Protein AF-A0A1I7GAF1-F1 (afdb_monomer)

Radius of gyration: 17.7 Å; Cα contacts (8 Å, |Δi|>4): 357; chains: 1; bounding box: 42×42×44 Å

Foldseek 3Di:
DQPDPQPDPPQLDDPVPFDDDPQWGQRPVVRDIAGECQLPDPVCCCVPPPPPPGHHHYDLQSSVLVVPQSDAPEEWEAEQPCDDDDPDDRDDTGPDDPPVAKEKEKEFEAEPVRDTDAQDKKWWAWDPRRYIYIYGAHPRRMGMTIDHAQTFTCDIQFPVRHRDGHHRHNYDYPHYTYGDPSPDPPPDD

Sequence (189 aa):
MKKELLQNNPCLEDCDQMKGTSDEKLCEKCMTTLPNLSNKSIESIVKNYFGKKKCVILSNHQLELFLKMKQLKKITIASSLFIGTTFMFSAYGQTHVQHADSCLIKGIAIDEDREILKERAIYVYLKDDDTIYETRTNENGEFQLNLPLNCEIDYSNIKQLKNKKIRNRKQIHLRKAKTITVSRAPGFF

Solvent-accessible surface area (backbone atoms only — not comparable to full-atom values): 11294 Å² total; per-residue (Å²): 142,88,71,71,91,75,76,56,76,91,62,94,61,62,75,89,76,40,57,69,57,92,55,36,30,39,41,77,91,73,76,39,75,24,47,46,44,59,87,55,53,69,65,58,44,49,78,74,44,59,92,66,87,65,71,63,43,66,37,65,67,57,47,54,51,60,68,70,56,90,56,84,74,47,74,38,52,23,40,65,81,82,70,84,89,69,100,81,75,96,72,76,34,55,89,77,64,87,56,97,55,46,20,40,37,36,29,28,36,19,46,92,90,64,48,70,37,50,71,37,76,44,46,37,33,34,63,85,69,34,35,36,40,37,28,43,16,40,93,79,5,39,37,43,42,76,40,59,49,69,38,43,27,61,40,34,50,35,55,88,44,41,66,33,71,41,49,99,45,65,62,48,79,52,58,74,31,3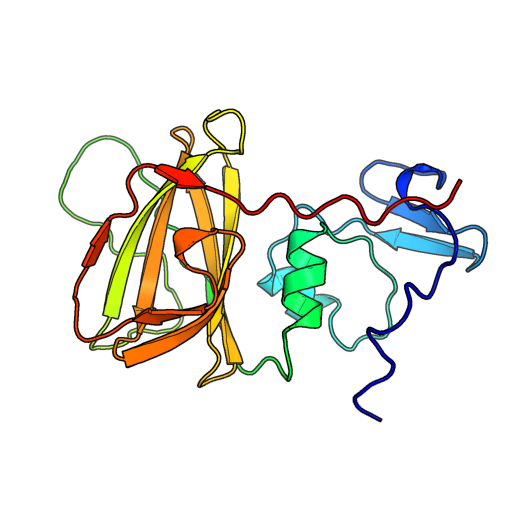6,45,55,83,67,71,73,75,77,76,79,127

pLDDT: mean 73.75, std 18.89, range [28.16, 92.81]

Mean predicted aligned error: 10.8 Å

Structure (mmCIF, N/CA/C/O backbone):
data_AF-A0A1I7GAF1-F1
#
_entry.id   AF-A0A1I7GAF1-F1
#
loop_
_atom_site.group_PDB
_atom_site.id
_atom_site.type_symbol
_atom_site.label_atom_id
_atom_site.label_alt_id
_atom_site.label_comp_id
_atom_site.label_asym_id
_atom_site.label_entity_id
_atom_site.label_seq_id
_atom_site.pdbx_PDB_ins_code
_atom_site.Cartn_x
_atom_site.Cartn_y
_atom_site.Cartn_z
_atom_site.occupancy
_atom_site.B_iso_or_equiv
_atom_site.auth_seq_id
_atom_site.auth_comp_id
_atom_site.auth_asym_id
_atom_site.auth_atom_id
_atom_site.pdbx_PDB_model_num
ATOM 1 N N . MET A 1 1 ? -9.853 -16.116 -18.498 1.00 31.52 1 MET A N 1
ATOM 2 C CA . MET A 1 1 ? -8.416 -15.743 -18.483 1.00 31.52 1 MET A CA 1
ATOM 3 C C . MET A 1 1 ? -8.078 -14.810 -17.309 1.00 31.52 1 MET A C 1
ATOM 5 O O . MET A 1 1 ? -7.731 -13.659 -17.523 1.00 31.52 1 MET A O 1
ATOM 9 N N . LYS A 1 2 ? -8.212 -15.264 -16.052 1.00 31.80 2 LYS A N 1
ATOM 10 C CA . LYS A 1 2 ? -8.076 -14.410 -14.844 1.00 31.80 2 LYS A CA 1
ATOM 11 C C . LYS A 1 2 ? -7.034 -14.910 -13.823 1.00 31.80 2 LYS A C 1
ATOM 13 O O . LYS A 1 2 ? -7.054 -14.468 -12.683 1.00 31.80 2 LYS A O 1
ATOM 18 N N . LYS A 1 3 ? -6.141 -15.833 -14.200 1.00 31.02 3 LYS A N 1
ATOM 19 C CA . LYS A 1 3 ? -5.176 -16.445 -13.262 1.00 31.02 3 LYS A CA 1
ATOM 20 C C . LYS A 1 3 ? -3.704 -16.426 -13.691 1.00 31.02 3 LYS A C 1
ATOM 22 O O . LYS A 1 3 ? -2.860 -16.690 -12.852 1.00 31.02 3 LYS A O 1
ATOM 27 N N . GLU A 1 4 ? -3.377 -16.057 -14.928 1.00 32.56 4 GLU A N 1
ATOM 28 C CA . GLU A 1 4 ? -2.000 -16.208 -15.441 1.00 32.56 4 GLU A CA 1
ATOM 29 C C . GLU A 1 4 ? -1.148 -14.932 -15.391 1.00 32.56 4 GLU A C 1
ATOM 31 O O . GLU A 1 4 ? 0.066 -15.007 -15.523 1.00 32.56 4 GLU A O 1
ATOM 36 N N . LEU A 1 5 ? -1.738 -13.759 -15.139 1.00 38.56 5 LEU A N 1
ATOM 37 C CA . LEU A 1 5 ? -1.011 -12.477 -15.179 1.00 38.56 5 LEU A CA 1
ATOM 38 C C . LEU A 1 5 ? -0.040 -12.244 -14.009 1.00 38.56 5 LEU A C 1
ATOM 40 O O . LEU A 1 5 ? 0.691 -11.262 -14.021 1.00 38.56 5 LEU A O 1
ATOM 44 N N . LEU A 1 6 ? -0.054 -13.106 -12.994 1.00 44.12 6 LEU A N 1
ATOM 45 C CA . LEU A 1 6 ? 0.635 -12.867 -11.724 1.00 44.12 6 LEU A CA 1
ATOM 46 C C . LEU A 1 6 ? 1.492 -14.047 -11.255 1.00 44.12 6 LEU A C 1
ATOM 48 O O . LEU A 1 6 ? 2.129 -13.947 -10.210 1.00 44.12 6 LEU A O 1
ATOM 52 N N . GLN A 1 7 ? 1.503 -15.164 -11.989 1.00 37.19 7 GLN A N 1
ATOM 53 C CA . GLN A 1 7 ? 2.143 -16.386 -11.501 1.00 37.19 7 GLN A CA 1
ATOM 54 C C . GLN A 1 7 ? 3.609 -16.543 -11.903 1.00 37.19 7 GLN A C 1
ATOM 56 O O . GLN A 1 7 ? 4.269 -17.405 -11.349 1.00 37.19 7 GLN A O 1
ATOM 61 N N . ASN A 1 8 ? 4.148 -15.693 -12.775 1.00 43.91 8 ASN A N 1
ATOM 62 C CA . ASN A 1 8 ? 5.573 -15.664 -13.082 1.00 43.91 8 ASN A CA 1
ATOM 63 C C . ASN A 1 8 ? 5.971 -14.229 -13.410 1.00 43.91 8 ASN A C 1
ATOM 65 O O . ASN A 1 8 ? 5.281 -13.567 -14.184 1.00 43.91 8 ASN A O 1
ATOM 69 N N . ASN A 1 9 ? 7.083 -13.751 -12.853 1.00 51.28 9 ASN A N 1
ATOM 70 C CA . ASN A 1 9 ? 7.808 -12.646 -13.469 1.00 51.28 9 ASN A CA 1
ATOM 71 C C . ASN A 1 9 ? 8.049 -13.042 -14.943 1.00 51.28 9 ASN A C 1
ATOM 73 O O . ASN A 1 9 ? 8.718 -14.051 -15.175 1.00 51.28 9 ASN A O 1
ATOM 77 N N . PRO A 1 10 ? 7.473 -12.344 -15.940 1.00 52.69 10 PRO A N 1
ATOM 78 C CA . PRO A 1 10 ? 7.621 -12.751 -17.334 1.00 52.69 10 PRO A CA 1
ATOM 79 C C . PRO A 1 10 ? 9.069 -12.604 -17.826 1.00 52.69 10 PRO A C 1
ATOM 81 O O . PRO A 1 10 ? 9.428 -13.221 -18.824 1.00 52.69 10 PRO A O 1
ATOM 84 N N . CYS A 1 11 ? 9.907 -11.822 -17.132 1.00 57.72 11 CYS A N 1
ATOM 85 C CA . CYS A 1 11 ? 11.335 -11.708 -17.412 1.00 57.72 11 CYS A CA 1
ATOM 86 C C . CYS A 1 11 ? 12.109 -12.529 -16.358 1.00 57.72 11 CYS A C 1
ATOM 88 O O . CYS A 1 11 ? 12.162 -12.171 -15.187 1.00 57.72 11 CYS A O 1
ATOM 90 N N . LEU A 1 12 ? 12.726 -13.642 -16.773 1.00 59.59 12 LEU A N 1
ATOM 91 C CA . LEU A 1 12 ? 13.598 -14.507 -15.946 1.00 59.59 12 LEU A CA 1
ATOM 92 C C . LEU A 1 12 ? 14.945 -13.841 -15.588 1.00 59.59 12 LEU A C 1
ATOM 94 O O . LEU A 1 12 ? 15.950 -14.525 -15.410 1.00 59.59 12 LEU A O 1
ATOM 98 N N . GLU A 1 13 ? 15.028 -12.521 -15.646 1.00 66.44 13 GLU A N 1
ATOM 99 C CA . GLU A 1 13 ? 16.246 -11.755 -15.413 1.00 66.44 13 GLU A CA 1
ATOM 100 C C . GLU A 1 13 ? 16.096 -11.012 -14.089 1.00 66.44 13 GLU A C 1
ATOM 102 O O . GLU A 1 13 ? 15.030 -10.461 -13.790 1.00 66.44 13 GLU A O 1
ATOM 107 N N . ASP A 1 14 ? 17.153 -11.040 -13.283 1.00 69.75 14 ASP A N 1
ATOM 108 C CA . ASP A 1 14 ? 17.186 -10.299 -12.034 1.00 69.75 14 ASP A CA 1
ATOM 109 C C . ASP A 1 14 ? 17.183 -8.800 -12.347 1.00 69.75 14 ASP A C 1
ATOM 111 O O . ASP A 1 14 ? 18.078 -8.278 -13.017 1.00 69.75 14 ASP A O 1
ATOM 115 N N . CYS A 1 15 ? 16.161 -8.099 -11.855 1.00 69.62 15 CYS A N 1
ATOM 116 C CA . CYS A 1 15 ? 16.026 -6.664 -12.054 1.00 69.62 15 CYS A CA 1
ATOM 117 C C . CYS A 1 15 ? 17.224 -5.900 -11.491 1.00 69.62 15 CYS A C 1
ATOM 119 O O . CYS A 1 15 ? 17.547 -4.843 -12.025 1.00 69.62 15 CYS A O 1
ATOM 121 N N . ASP A 1 16 ? 17.897 -6.399 -10.451 1.00 68.88 16 ASP A N 1
ATOM 122 C CA . ASP A 1 16 ? 19.077 -5.745 -9.879 1.00 68.88 16 ASP A CA 1
ATOM 123 C C . ASP A 1 16 ? 20.297 -5.822 -10.808 1.00 68.88 16 ASP A C 1
ATOM 125 O O . ASP A 1 16 ? 21.134 -4.919 -10.780 1.00 68.88 16 ASP A O 1
ATOM 129 N N . GLN A 1 17 ? 20.346 -6.819 -11.695 1.00 72.50 17 GLN A N 1
ATOM 130 C CA . GLN A 1 17 ? 21.442 -7.045 -12.642 1.00 72.50 17 GLN A CA 1
ATOM 131 C C . GLN A 1 17 ? 21.207 -6.426 -14.030 1.00 72.50 17 GLN A C 1
ATOM 133 O O . GLN A 1 17 ? 22.137 -6.350 -14.832 1.00 72.50 17 GLN A O 1
ATOM 138 N N . MET A 1 18 ? 19.992 -5.950 -14.316 1.00 79.75 18 MET A N 1
ATOM 139 C CA . MET A 1 18 ? 19.673 -5.292 -15.587 1.00 79.75 18 MET A CA 1
ATOM 140 C C . MET A 1 18 ? 20.436 -3.971 -15.761 1.00 79.75 18 MET A C 1
ATOM 142 O O . MET A 1 18 ? 20.513 -3.147 -14.842 1.00 79.75 18 MET A O 1
ATOM 146 N N . LYS A 1 19 ? 20.925 -3.723 -16.982 1.00 76.62 19 LYS A N 1
ATOM 147 C CA . LYS A 1 19 ? 21.566 -2.454 -17.363 1.00 76.62 19 LYS A CA 1
ATOM 148 C C . LYS A 1 19 ? 20.536 -1.331 -17.478 1.00 76.62 19 LYS A C 1
ATOM 150 O O . LYS A 1 19 ? 19.435 -1.536 -17.985 1.00 76.62 19 LYS A O 1
ATOM 155 N N . GLY A 1 20 ? 20.911 -0.123 -17.073 1.00 81.12 20 GLY A N 1
ATOM 156 C CA . GLY A 1 20 ? 20.067 1.062 -17.215 1.00 81.12 20 GLY A CA 1
ATOM 157 C C . GLY A 1 20 ? 20.294 2.086 -16.113 1.00 81.12 20 GLY A C 1
ATOM 158 O O . GLY A 1 20 ? 21.312 2.066 -15.422 1.00 81.12 20 GLY A O 1
ATOM 159 N N . THR A 1 21 ? 19.335 2.992 -15.969 1.00 80.00 21 THR A N 1
ATOM 160 C CA . THR A 1 21 ? 19.299 4.003 -14.912 1.00 80.00 21 THR A CA 1
ATOM 161 C C . THR A 1 21 ? 18.451 3.517 -13.733 1.00 80.00 21 THR A C 1
ATOM 163 O O . THR A 1 21 ? 17.856 2.437 -13.755 1.00 80.00 21 THR A O 1
ATOM 166 N N . SER A 1 22 ? 18.373 4.318 -12.669 1.00 76.44 22 SER A N 1
ATOM 167 C CA . SER A 1 22 ? 17.455 4.053 -11.553 1.00 76.44 22 SER A CA 1
ATOM 168 C C . SER A 1 22 ? 15.984 4.068 -11.976 1.00 76.44 22 SER A C 1
ATOM 170 O O . SER A 1 22 ? 15.167 3.385 -11.357 1.00 76.44 22 SER A O 1
ATOM 172 N N . ASP A 1 23 ? 15.655 4.835 -13.016 1.00 80.06 23 ASP A N 1
ATOM 173 C CA . ASP A 1 23 ? 14.285 5.076 -13.469 1.00 80.06 23 ASP A CA 1
ATOM 174 C C . ASP A 1 23 ? 13.858 4.149 -14.606 1.00 80.06 23 ASP A C 1
ATOM 176 O O . ASP A 1 23 ? 12.665 3.923 -14.793 1.00 80.06 23 ASP A O 1
ATOM 180 N N . GLU A 1 24 ? 14.809 3.580 -15.344 1.00 85.00 24 GLU A N 1
ATOM 181 C CA . GLU A 1 24 ? 14.546 2.693 -16.470 1.00 85.00 24 GLU A CA 1
ATOM 182 C C . GLU A 1 24 ? 15.627 1.620 -16.564 1.00 85.00 24 GLU A C 1
ATOM 184 O O . GLU A 1 24 ? 16.817 1.933 -16.606 1.00 85.00 24 GLU A O 1
ATOM 189 N N . LYS A 1 25 ? 15.225 0.352 -16.653 1.00 84.06 25 LYS A N 1
ATOM 190 C CA . LYS A 1 25 ? 16.157 -0.758 -16.888 1.00 84.06 25 LYS A CA 1
ATOM 191 C C . LYS A 1 25 ? 15.799 -1.518 -18.151 1.00 84.06 25 LYS A C 1
ATOM 193 O O . LYS A 1 25 ? 14.626 -1.715 -18.443 1.00 84.06 25 LYS A O 1
ATOM 198 N N . LEU A 1 26 ? 16.795 -1.962 -18.899 1.00 83.38 26 LEU A N 1
ATOM 199 C CA . LEU A 1 26 ? 16.608 -2.806 -20.071 1.00 83.38 26 LEU A CA 1
ATOM 200 C C . LEU A 1 26 ? 16.548 -4.275 -19.631 1.00 83.38 26 LEU A C 1
ATOM 202 O O . LEU A 1 26 ? 17.525 -4.780 -19.090 1.00 83.38 26 LEU A O 1
ATOM 206 N N . CYS A 1 27 ? 15.429 -4.962 -19.887 1.00 79.94 27 CYS A N 1
ATOM 207 C CA . CYS A 1 27 ? 15.401 -6.431 -19.843 1.00 79.94 27 CYS A CA 1
ATOM 208 C C . CYS A 1 27 ? 15.958 -6.918 -21.187 1.00 79.94 27 CYS A C 1
ATOM 210 O O . CYS A 1 27 ? 15.297 -6.766 -22.221 1.00 79.94 27 CYS A O 1
ATOM 212 N N . GLU A 1 28 ? 17.172 -7.473 -21.182 1.00 78.19 28 GLU A N 1
ATOM 213 C CA . GLU A 1 28 ? 17.865 -7.949 -22.388 1.00 78.19 28 GLU A CA 1
ATOM 214 C C . GLU A 1 28 ? 17.144 -9.170 -22.984 1.00 78.19 28 GLU A C 1
ATOM 216 O O . GLU A 1 28 ? 17.119 -9.352 -24.198 1.00 78.19 28 GLU A O 1
ATOM 221 N N . LYS A 1 29 ? 16.448 -9.962 -22.155 1.00 74.38 29 LYS A N 1
ATOM 222 C CA . LYS A 1 29 ? 15.642 -11.108 -22.625 1.00 74.38 29 LYS A CA 1
ATOM 223 C C . LYS A 1 29 ? 14.403 -10.693 -23.419 1.00 74.38 29 LYS A C 1
ATOM 225 O O . LYS A 1 29 ? 14.039 -11.349 -24.391 1.00 74.38 29 LYS A O 1
ATOM 230 N N . CYS A 1 30 ? 13.744 -9.616 -22.999 1.00 71.75 30 CYS A N 1
ATOM 231 C CA . CYS A 1 30 ? 12.532 -9.104 -23.644 1.00 71.75 30 CYS A CA 1
ATOM 232 C C . CYS A 1 30 ? 12.827 -7.958 -24.621 1.00 71.75 30 CYS A C 1
ATOM 234 O O . CYS A 1 30 ? 11.889 -7.427 -25.215 1.00 71.75 30 CYS A O 1
ATOM 236 N N . MET A 1 31 ? 14.093 -7.533 -24.737 1.00 79.38 31 MET A N 1
ATOM 237 C CA . MET A 1 31 ? 14.536 -6.373 -25.520 1.00 79.38 31 MET A CA 1
ATOM 238 C C . MET A 1 31 ? 13.658 -5.134 -25.288 1.00 79.38 31 MET A C 1
ATOM 240 O O . MET A 1 31 ? 13.308 -4.408 -26.217 1.00 79.38 31 MET A O 1
ATOM 244 N N . THR A 1 32 ? 13.242 -4.925 -24.037 1.00 81.06 32 THR A N 1
ATOM 245 C CA . THR A 1 32 ? 12.266 -3.894 -23.665 1.00 81.06 32 THR A CA 1
ATOM 246 C C . THR A 1 32 ? 12.776 -3.099 -22.475 1.00 81.06 32 THR A C 1
ATOM 248 O O . THR A 1 32 ? 13.186 -3.673 -21.463 1.00 81.06 32 THR A O 1
ATOM 251 N N . THR A 1 33 ? 12.694 -1.774 -22.578 1.00 84.19 33 THR A N 1
ATOM 252 C CA . THR A 1 33 ? 12.959 -0.865 -21.462 1.00 84.19 33 THR A CA 1
ATOM 253 C C . THR A 1 33 ? 11.784 -0.871 -20.490 1.00 84.19 33 THR A C 1
ATOM 255 O O . THR A 1 33 ? 10.638 -0.602 -20.855 1.00 84.19 33 THR A O 1
ATOM 258 N N . LEU A 1 34 ? 12.080 -1.197 -19.239 1.00 86.12 34 LEU A N 1
ATOM 259 C CA . LEU A 1 34 ? 11.152 -1.304 -18.130 1.00 86.12 34 LEU A CA 1
ATOM 260 C C . LEU A 1 34 ? 11.229 -0.029 -17.283 1.00 86.12 34 LEU A C 1
ATOM 262 O O . LEU A 1 34 ? 12.252 0.200 -16.632 1.00 86.12 34 LEU A O 1
ATOM 266 N N . PRO A 1 35 ? 10.165 0.788 -17.232 1.00 86.75 35 PRO A N 1
ATOM 267 C CA . PRO A 1 35 ? 10.134 1.929 -16.333 1.00 86.75 35 PRO A CA 1
ATOM 268 C C . PRO A 1 35 ? 10.008 1.460 -14.880 1.00 86.75 35 PRO A C 1
ATOM 270 O O . PRO A 1 35 ? 9.218 0.564 -14.556 1.00 86.75 35 PRO A O 1
ATOM 273 N N . ASN A 1 36 ? 10.763 2.098 -13.991 1.00 85.75 36 ASN A N 1
ATOM 274 C CA . ASN A 1 36 ? 10.720 1.877 -12.557 1.00 85.75 36 ASN A CA 1
ATOM 275 C C . ASN A 1 36 ? 9.642 2.738 -11.900 1.00 85.75 36 ASN A C 1
ATOM 277 O O . ASN A 1 36 ? 9.718 3.964 -11.833 1.00 85.75 36 ASN A O 1
ATOM 281 N N . LEU A 1 37 ? 8.613 2.071 -11.385 1.00 87.31 37 LEU A N 1
ATOM 282 C CA . LEU A 1 37 ? 7.461 2.699 -10.751 1.00 87.31 37 LEU A CA 1
ATOM 283 C C . LEU A 1 37 ? 7.489 2.568 -9.225 1.00 87.31 37 LEU A C 1
ATOM 285 O O . LEU A 1 37 ? 6.521 2.945 -8.565 1.00 87.31 37 LEU A O 1
ATOM 289 N N . SER A 1 38 ? 8.599 2.096 -8.649 1.00 83.56 38 SER A N 1
ATOM 290 C CA . SER A 1 38 ? 8.737 1.852 -7.205 1.00 83.56 38 SER A CA 1
ATOM 291 C C . SER A 1 38 ? 8.411 3.076 -6.343 1.00 83.56 38 SER A C 1
ATOM 293 O O . SER A 1 38 ? 7.889 2.933 -5.240 1.00 83.56 38 SER A O 1
ATOM 295 N N . ASN A 1 39 ? 8.649 4.281 -6.869 1.00 80.25 39 ASN A N 1
ATOM 296 C CA . ASN A 1 39 ? 8.388 5.546 -6.175 1.00 80.25 39 ASN A CA 1
ATOM 297 C C . ASN A 1 39 ? 7.023 6.176 -6.515 1.00 80.25 39 ASN A C 1
ATOM 299 O O . ASN A 1 39 ? 6.622 7.157 -5.885 1.00 80.25 39 ASN A O 1
ATOM 303 N N . LYS A 1 40 ? 6.296 5.642 -7.505 1.00 83.44 40 LYS A N 1
ATOM 304 C CA . LYS A 1 40 ? 4.991 6.166 -7.938 1.00 83.44 40 LYS A CA 1
ATOM 305 C C . LYS A 1 40 ? 3.871 5.693 -7.001 1.00 83.44 40 LYS A C 1
ATOM 307 O O . LYS A 1 40 ? 3.962 4.626 -6.399 1.00 83.44 40 LYS A O 1
ATOM 312 N N . SER A 1 41 ? 2.807 6.492 -6.888 1.00 83.50 41 SER A N 1
ATOM 313 C CA . SER A 1 41 ? 1.598 6.107 -6.145 1.00 83.50 41 SER A CA 1
ATOM 314 C C . SER A 1 41 ? 0.871 4.948 -6.824 1.00 83.50 41 SER A C 1
ATOM 316 O O . SER A 1 41 ? 0.948 4.788 -8.049 1.00 83.50 41 SER A O 1
ATOM 318 N N . ILE A 1 42 ? 0.110 4.174 -6.046 1.00 84.06 42 ILE A N 1
ATOM 319 C CA . ILE A 1 42 ? -0.706 3.078 -6.585 1.00 84.06 42 ILE A CA 1
ATOM 320 C C . ILE A 1 42 ? -1.720 3.620 -7.587 1.00 84.06 42 ILE A C 1
ATOM 322 O O . ILE A 1 42 ? -1.912 3.023 -8.643 1.00 84.06 42 ILE A O 1
ATOM 326 N N . GLU A 1 43 ? -2.310 4.786 -7.312 1.00 81.62 43 GLU A N 1
ATOM 327 C CA . GLU A 1 43 ? -3.238 5.446 -8.235 1.00 81.62 43 GLU A CA 1
ATOM 328 C C . GLU A 1 43 ? -2.609 5.705 -9.607 1.00 81.62 43 GLU A C 1
ATOM 330 O O . GLU A 1 43 ? -3.183 5.341 -10.637 1.00 81.62 43 GLU A O 1
ATOM 335 N N . SER A 1 44 ? -1.403 6.280 -9.634 1.00 81.94 44 SER A N 1
ATOM 336 C CA . SER A 1 44 ? -0.702 6.555 -10.888 1.00 81.94 44 SER A CA 1
ATOM 337 C C . SER A 1 44 ? -0.362 5.265 -11.631 1.00 81.94 44 SER A C 1
ATOM 339 O O . SER A 1 44 ? -0.546 5.185 -12.848 1.00 81.94 44 SER A O 1
ATOM 341 N N . ILE A 1 45 ? 0.073 4.229 -10.905 1.00 83.88 45 ILE A N 1
ATOM 342 C CA . ILE A 1 45 ? 0.372 2.915 -11.485 1.00 83.88 45 ILE A CA 1
ATOM 343 C C . ILE A 1 45 ? -0.891 2.311 -12.108 1.00 83.88 45 ILE A C 1
ATOM 345 O O . ILE A 1 45 ? -0.870 1.872 -13.259 1.00 83.88 45 ILE A O 1
ATOM 349 N N . VAL A 1 46 ? -2.016 2.342 -11.394 1.00 81.38 46 VAL A N 1
ATOM 350 C CA . VAL A 1 46 ? -3.278 1.772 -11.873 1.00 81.38 46 VAL A CA 1
ATOM 351 C C . VAL A 1 46 ? -3.801 2.507 -13.097 1.00 81.38 46 VAL A C 1
ATOM 353 O O . VAL A 1 46 ? -4.097 1.877 -14.110 1.00 81.38 46 VAL A O 1
ATOM 356 N N . LYS A 1 47 ? -3.856 3.838 -13.049 1.00 80.94 47 LYS A N 1
ATOM 357 C CA . LYS A 1 47 ? -4.360 4.661 -14.155 1.00 80.94 47 LYS A CA 1
ATOM 358 C C . LYS A 1 47 ? -3.519 4.502 -15.425 1.00 80.94 47 LYS A C 1
ATOM 360 O O . LYS A 1 47 ? -4.041 4.466 -16.546 1.00 80.94 47 LYS A O 1
ATOM 365 N N . ASN A 1 48 ? -2.200 4.422 -15.265 1.00 80.62 48 ASN A N 1
ATOM 366 C CA . ASN A 1 48 ? -1.286 4.531 -16.394 1.00 80.62 48 ASN A CA 1
ATOM 367 C C . ASN A 1 48 ? -0.776 3.188 -16.919 1.00 80.62 48 ASN A C 1
ATOM 369 O O . ASN A 1 48 ? -0.483 3.125 -18.114 1.00 80.62 48 ASN A O 1
ATOM 373 N N . TYR A 1 49 ? -0.736 2.132 -16.099 1.00 80.69 49 TYR A N 1
ATOM 374 C CA . TYR A 1 49 ? -0.05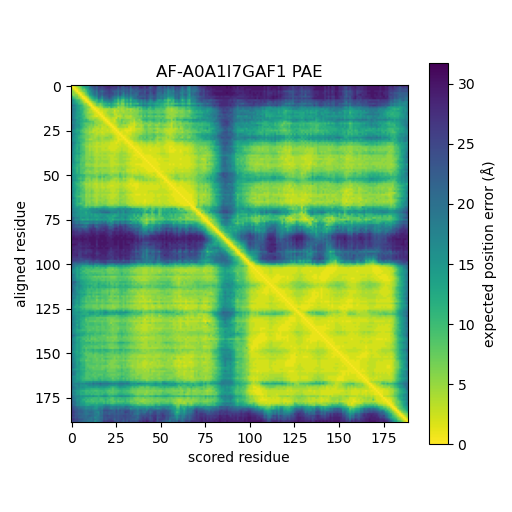6 0.873 -16.436 1.00 80.69 49 TYR A CA 1
ATOM 375 C C . TYR A 1 49 ? -0.916 -0.382 -16.247 1.00 80.69 49 TYR A C 1
ATOM 377 O O . TYR A 1 49 ? -0.807 -1.313 -17.048 1.00 80.69 49 TYR A O 1
ATOM 385 N N . PHE A 1 50 ? -1.789 -0.425 -15.237 1.00 76.25 50 PHE A N 1
ATOM 386 C CA . PHE A 1 50 ? -2.571 -1.628 -14.940 1.00 76.25 50 PHE A CA 1
ATOM 387 C C . PHE A 1 50 ? -3.508 -2.003 -16.102 1.00 76.25 50 PHE A C 1
ATOM 389 O O . PHE A 1 50 ? -4.195 -1.158 -16.673 1.00 76.25 50 PHE A O 1
ATOM 396 N N . GLY A 1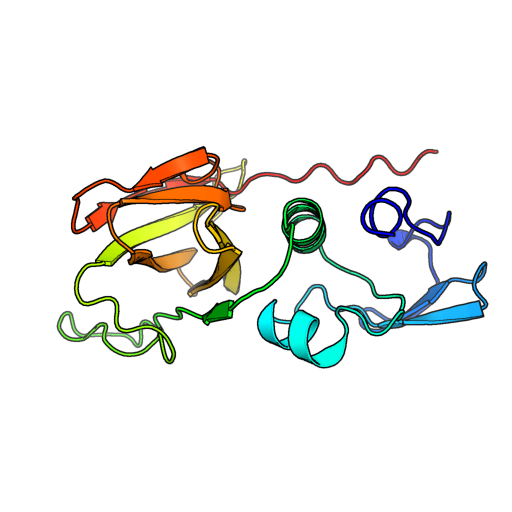 51 ? -3.496 -3.280 -16.498 1.00 72.56 51 GLY A N 1
ATOM 397 C CA . GLY A 1 51 ? -4.279 -3.797 -17.630 1.00 72.56 51 GLY A CA 1
ATOM 398 C C . GLY A 1 51 ? -3.746 -3.443 -19.027 1.00 72.56 51 GLY A C 1
ATOM 399 O O . GLY A 1 51 ? -4.252 -3.978 -20.011 1.00 72.56 51 GLY A O 1
ATOM 400 N N . LYS A 1 52 ? -2.698 -2.613 -19.149 1.00 74.19 52 LYS A N 1
ATOM 401 C CA . LYS A 1 52 ? -2.159 -2.164 -20.450 1.00 74.19 52 LYS A CA 1
ATOM 402 C C . LYS A 1 52 ? -1.080 -3.073 -21.053 1.00 74.19 52 LYS A C 1
ATOM 404 O O . LYS A 1 52 ? -0.451 -2.682 -22.029 1.00 74.19 52 LYS A O 1
ATOM 409 N N . LYS A 1 53 ? -0.856 -4.264 -20.480 1.00 72.88 53 LYS A N 1
ATOM 410 C CA . LYS A 1 53 ? 0.156 -5.251 -20.923 1.00 72.88 53 LYS A CA 1
ATOM 411 C C . LYS A 1 53 ? 1.573 -4.666 -21.077 1.00 72.88 53 LYS A C 1
ATOM 413 O O . LYS A 1 53 ? 2.313 -5.063 -21.970 1.00 72.88 53 LYS A O 1
ATOM 418 N N . LYS A 1 54 ? 1.945 -3.710 -20.220 1.00 74.62 54 LYS A N 1
ATOM 419 C CA . LYS A 1 54 ? 3.299 -3.143 -20.165 1.00 74.62 54 LYS A CA 1
ATOM 420 C C . LYS A 1 54 ? 4.086 -3.787 -19.031 1.00 74.62 54 LYS A C 1
ATOM 422 O O . LYS A 1 54 ? 3.553 -3.930 -17.931 1.00 74.62 54 LYS A O 1
ATOM 427 N N . CYS A 1 55 ? 5.340 -4.131 -19.294 1.00 78.31 55 CYS A N 1
ATOM 428 C CA . CYS A 1 55 ? 6.272 -4.590 -18.270 1.00 78.31 55 CYS A CA 1
ATOM 429 C C . CYS A 1 55 ? 6.847 -3.376 -17.525 1.00 78.31 55 CYS A C 1
ATOM 431 O O . CYS A 1 55 ? 7.189 -2.376 -18.153 1.00 78.31 55 CYS A O 1
ATOM 433 N N . VAL A 1 56 ? 6.911 -3.448 -16.195 1.00 83.50 56 VAL A N 1
ATOM 434 C CA . VAL A 1 56 ? 7.328 -2.344 -15.315 1.00 83.50 56 VAL A CA 1
ATOM 435 C C . VAL A 1 56 ? 8.027 -2.910 -14.079 1.00 83.50 56 VAL A C 1
ATOM 437 O O . VAL A 1 56 ? 7.747 -4.044 -13.690 1.00 83.50 56 VAL A O 1
ATOM 440 N N . ILE A 1 57 ? 8.890 -2.122 -13.438 1.00 84.25 57 ILE A N 1
ATOM 441 C CA . ILE A 1 57 ? 9.512 -2.489 -12.158 1.00 84.25 57 ILE A CA 1
ATOM 442 C C . ILE A 1 57 ? 8.676 -1.905 -11.015 1.00 84.25 57 ILE A C 1
ATOM 444 O O . ILE A 1 57 ? 8.318 -0.725 -11.030 1.00 84.25 57 ILE A O 1
ATOM 448 N N . LEU A 1 58 ? 8.358 -2.739 -10.025 1.00 82.44 58 LEU A N 1
ATOM 449 C CA . LEU A 1 58 ? 7.587 -2.386 -8.833 1.00 82.44 58 LEU A CA 1
ATOM 450 C C . LEU A 1 58 ? 8.377 -2.747 -7.579 1.00 82.44 58 LEU A C 1
ATOM 452 O O . LEU A 1 58 ? 9.125 -3.722 -7.567 1.00 82.44 58 LEU A O 1
ATOM 456 N N . SER A 1 59 ? 8.139 -2.020 -6.492 1.00 82.12 59 SER A N 1
ATOM 457 C CA . SER A 1 59 ? 8.607 -2.456 -5.177 1.00 82.12 59 SER A CA 1
ATOM 458 C C . SER A 1 59 ? 7.881 -3.734 -4.741 1.00 82.12 59 SER A C 1
ATOM 460 O O . SER A 1 59 ? 6.716 -3.953 -5.084 1.00 82.12 59 SER A O 1
ATOM 462 N N . ASN A 1 60 ? 8.527 -4.546 -3.901 1.00 79.38 60 ASN A N 1
ATOM 463 C CA . ASN A 1 60 ? 7.945 -5.796 -3.396 1.00 79.38 60 ASN A CA 1
ATOM 464 C C . ASN A 1 60 ? 6.574 -5.598 -2.720 1.00 79.38 60 ASN A C 1
ATOM 466 O O . ASN A 1 60 ? 5.684 -6.430 -2.861 1.00 79.38 60 ASN A O 1
ATOM 470 N N . HIS A 1 61 ? 6.375 -4.472 -2.030 1.00 80.06 61 HIS A N 1
ATOM 471 C CA . HIS A 1 61 ? 5.090 -4.120 -1.420 1.00 80.06 61 HIS A CA 1
ATOM 472 C C . HIS A 1 61 ? 3.991 -3.834 -2.440 1.00 80.06 61 HIS A C 1
ATOM 474 O O . HIS A 1 61 ? 2.854 -4.260 -2.255 1.00 80.06 61 HIS A O 1
ATOM 480 N N . GLN A 1 62 ? 4.320 -3.102 -3.506 1.00 82.06 62 GLN A N 1
ATOM 481 C CA . GLN A 1 62 ? 3.382 -2.848 -4.597 1.00 82.06 62 GLN A CA 1
ATOM 482 C C . GLN A 1 62 ? 3.040 -4.162 -5.303 1.00 82.06 62 GLN A C 1
ATOM 484 O O . GLN A 1 62 ? 1.874 -4.414 -5.583 1.00 82.06 62 GLN A O 1
ATOM 489 N N . LEU A 1 63 ? 4.034 -5.026 -5.532 1.00 80.44 63 LEU A N 1
ATOM 490 C CA . LEU A 1 63 ? 3.816 -6.341 -6.125 1.00 80.44 63 LEU A CA 1
ATOM 491 C C . LEU A 1 63 ? 2.899 -7.217 -5.258 1.00 80.44 63 LEU A C 1
ATOM 493 O O . LEU A 1 63 ? 1.923 -7.751 -5.775 1.00 80.44 63 LEU A O 1
ATOM 497 N N . GLU A 1 64 ? 3.159 -7.338 -3.949 1.00 78.19 64 GLU A N 1
ATOM 498 C CA . GLU A 1 64 ? 2.307 -8.121 -3.036 1.00 78.19 64 GLU A CA 1
ATOM 499 C C . GLU A 1 64 ? 0.878 -7.560 -2.978 1.00 78.19 64 GLU A C 1
ATOM 501 O O . GLU A 1 64 ? -0.085 -8.329 -2.997 1.00 78.19 64 GLU A O 1
ATOM 506 N N . LEU A 1 65 ? 0.728 -6.231 -2.984 1.00 81.06 65 LEU A N 1
ATOM 507 C CA . LEU A 1 65 ? -0.569 -5.567 -3.095 1.00 81.06 65 LEU A CA 1
ATOM 508 C C . LEU A 1 65 ? -1.286 -6.000 -4.387 1.00 81.06 65 LEU A C 1
ATOM 510 O O . LEU A 1 65 ? -2.377 -6.562 -4.308 1.00 81.06 65 LEU A O 1
ATOM 514 N N . PHE A 1 66 ? -0.656 -5.842 -5.559 1.00 79.44 66 PHE A N 1
ATOM 515 C CA . PHE A 1 66 ? -1.238 -6.235 -6.851 1.00 79.44 66 PHE A CA 1
ATOM 516 C C . PHE A 1 66 ? -1.521 -7.737 -6.972 1.00 79.44 66 PHE A C 1
ATOM 518 O O . PHE A 1 66 ? -2.494 -8.112 -7.623 1.00 79.44 66 PHE A O 1
ATOM 525 N N . LEU A 1 67 ? -0.733 -8.590 -6.310 1.00 76.88 67 LEU A N 1
ATOM 526 C CA . LEU A 1 67 ? -0.962 -10.035 -6.232 1.00 76.88 67 LEU A CA 1
ATOM 527 C C . LEU A 1 67 ? -2.224 -10.400 -5.444 1.00 76.88 67 LEU A C 1
ATOM 529 O O . LEU A 1 67 ? -2.895 -11.382 -5.764 1.00 76.88 67 LEU A O 1
ATOM 533 N N . LYS A 1 68 ? -2.542 -9.635 -4.396 1.00 75.62 68 LYS A N 1
ATOM 534 C CA . LYS A 1 68 ? -3.730 -9.856 -3.558 1.00 75.62 68 LYS A CA 1
ATOM 535 C C . LYS A 1 68 ? -5.015 -9.353 -4.201 1.00 75.62 68 LYS A C 1
ATOM 537 O O . LYS A 1 68 ? -6.099 -9.842 -3.887 1.00 75.62 68 LYS A O 1
ATOM 542 N N . MET A 1 69 ? -4.899 -8.409 -5.122 1.00 72.31 69 MET A N 1
ATOM 543 C CA . MET A 1 69 ? -6.042 -7.733 -5.713 1.00 72.31 69 MET A CA 1
ATOM 544 C C . MET A 1 69 ? -6.779 -8.619 -6.718 1.00 72.31 69 MET A C 1
ATOM 546 O O . MET A 1 69 ? -6.220 -9.075 -7.713 1.00 72.31 69 MET A O 1
ATOM 550 N N . LYS A 1 70 ? -8.082 -8.823 -6.490 1.00 62.72 70 LYS A N 1
ATOM 551 C CA . LYS A 1 70 ? -8.944 -9.610 -7.393 1.00 62.72 70 LYS A CA 1
ATOM 552 C C . LYS A 1 70 ? -9.551 -8.784 -8.530 1.00 62.72 70 LYS A C 1
ATOM 554 O O . LYS A 1 70 ? -9.852 -9.343 -9.590 1.00 62.72 70 LYS A O 1
ATOM 559 N N . GLN A 1 71 ? -9.773 -7.488 -8.301 1.00 64.62 71 GLN A N 1
ATOM 560 C CA . GLN A 1 71 ? -10.223 -6.462 -9.255 1.00 64.62 71 GLN A CA 1
ATOM 56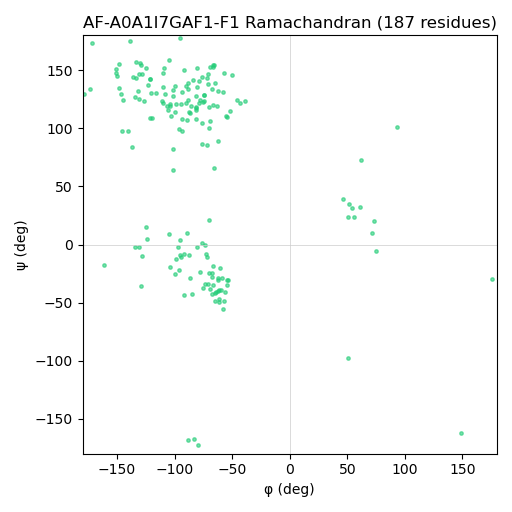1 C C . GLN A 1 71 ? -10.183 -5.097 -8.561 1.00 64.62 71 GLN A C 1
ATOM 563 O O . GLN A 1 71 ? -10.690 -4.983 -7.461 1.00 64.62 71 GLN A O 1
ATOM 568 N N . LEU A 1 72 ? -9.643 -4.053 -9.189 1.00 63.78 72 LEU A N 1
ATOM 569 C CA . LEU A 1 72 ? -9.718 -2.693 -8.641 1.00 63.78 72 LEU A CA 1
ATOM 570 C C . LEU A 1 72 ? -11.064 -2.065 -8.964 1.00 63.78 72 LEU A C 1
ATOM 572 O O . LEU A 1 72 ? -11.342 -1.807 -10.135 1.00 63.78 72 LEU A O 1
ATOM 576 N N . LYS A 1 73 ? -11.869 -1.770 -7.942 1.00 64.06 73 LYS A N 1
ATOM 577 C CA . LYS A 1 73 ? -13.069 -0.944 -8.127 1.00 64.06 73 LYS A CA 1
ATOM 578 C C . LYS A 1 73 ? -12.771 0.532 -7.895 1.00 64.06 73 LYS A C 1
ATOM 580 O O . LYS A 1 73 ? -13.232 1.358 -8.679 1.00 64.06 73 LYS A O 1
ATOM 585 N N . LYS A 1 74 ? -12.016 0.869 -6.840 1.00 67.94 74 LYS A N 1
ATOM 586 C CA . LYS A 1 74 ? -11.697 2.255 -6.456 1.00 67.94 74 LYS A CA 1
ATOM 587 C C . LYS A 1 74 ? -10.346 2.350 -5.740 1.00 67.94 74 LYS A C 1
ATOM 589 O O . LYS A 1 74 ? -9.921 1.418 -5.061 1.00 67.94 74 LYS A O 1
ATOM 594 N N . ILE A 1 75 ? -9.690 3.501 -5.872 1.00 68.56 75 ILE A N 1
ATOM 595 C CA . ILE A 1 75 ? -8.485 3.865 -5.115 1.00 68.56 75 ILE A CA 1
ATOM 596 C C . ILE A 1 75 ? -8.812 5.133 -4.337 1.00 68.56 75 ILE A C 1
ATOM 598 O O . ILE A 1 75 ? -9.333 6.087 -4.909 1.00 68.56 75 ILE A O 1
ATOM 602 N N . THR A 1 76 ? -8.521 5.128 -3.041 1.00 68.62 76 THR A N 1
ATOM 603 C CA . THR A 1 76 ? -8.728 6.258 -2.138 1.00 68.62 76 THR A CA 1
ATOM 604 C C . THR A 1 76 ? -7.390 6.646 -1.528 1.00 68.62 76 THR A C 1
ATOM 606 O O . THR A 1 76 ? -6.849 5.941 -0.684 1.00 68.62 76 THR A O 1
ATOM 609 N N . ILE A 1 77 ? -6.833 7.781 -1.929 1.00 61.03 77 ILE A N 1
ATOM 610 C CA . ILE A 1 77 ? -5.632 8.312 -1.278 1.00 61.03 77 ILE A CA 1
ATOM 611 C C . ILE A 1 77 ? -6.055 9.101 -0.034 1.00 61.03 77 ILE A C 1
ATOM 613 O O . ILE A 1 77 ? -7.105 9.733 -0.035 1.00 61.03 77 ILE A O 1
ATOM 617 N N . ALA A 1 78 ? -5.275 8.994 1.040 1.00 63.38 78 ALA A N 1
ATOM 618 C CA . ALA A 1 78 ? -5.499 9.570 2.357 1.00 63.38 78 ALA A CA 1
ATOM 619 C C . ALA A 1 78 ? -4.189 10.163 2.899 1.00 63.38 78 ALA A C 1
ATOM 621 O O . ALA A 1 78 ? -3.490 9.503 3.652 1.00 63.38 78 ALA A O 1
ATOM 622 N N . SER A 1 79 ? -3.813 11.391 2.549 1.00 53.16 79 SER A N 1
ATOM 623 C CA . SER A 1 79 ? -2.582 12.016 3.072 1.00 53.16 79 SER A CA 1
ATOM 624 C C . SER A 1 79 ? -2.891 13.063 4.144 1.00 53.16 79 SER A C 1
ATOM 626 O O . SER A 1 79 ? -3.566 14.041 3.843 1.00 53.16 79 SER A O 1
ATOM 628 N N . SER A 1 80 ? -2.374 12.910 5.367 1.00 50.25 80 SER A N 1
ATOM 629 C CA . SER A 1 80 ? -2.351 14.003 6.350 1.00 50.25 80 SER A CA 1
ATOM 630 C C . SER A 1 80 ? -1.011 14.735 6.255 1.00 50.25 80 SER A C 1
ATOM 632 O O . SER A 1 80 ? -0.016 14.281 6.821 1.00 50.25 80 SER A O 1
ATOM 634 N N . LEU A 1 81 ? -0.969 15.858 5.535 1.00 48.44 81 LEU A N 1
ATOM 635 C CA . LEU A 1 81 ? 0.154 16.794 5.623 1.00 48.44 81 LEU A CA 1
ATOM 636 C C . LEU A 1 81 ? 0.076 17.472 6.993 1.00 48.44 81 LEU A C 1
ATOM 638 O O . LEU A 1 81 ? -0.743 18.361 7.216 1.00 48.44 81 LEU A O 1
ATOM 642 N N . PHE A 1 82 ? 0.892 17.013 7.939 1.00 50.31 82 PHE A N 1
ATOM 643 C CA . PHE A 1 82 ? 1.071 17.707 9.209 1.00 50.31 82 PHE A CA 1
ATOM 644 C C . PHE A 1 82 ? 1.961 18.922 8.973 1.00 50.31 82 PHE A C 1
ATOM 646 O O . PHE A 1 82 ? 3.179 18.849 9.105 1.00 50.31 82 PHE A O 1
ATOM 653 N N . ILE A 1 83 ? 1.350 20.039 8.590 1.00 42.91 83 ILE A N 1
ATOM 654 C CA . ILE A 1 83 ? 2.031 21.329 8.634 1.00 42.91 83 ILE A CA 1
ATOM 655 C C . ILE A 1 83 ? 2.092 21.733 10.110 1.00 42.91 83 ILE A C 1
ATOM 657 O O . ILE A 1 83 ? 1.097 21.639 10.832 1.00 42.91 83 ILE A O 1
ATOM 661 N N . GLY A 1 84 ? 3.290 22.085 10.574 1.00 35.41 84 GLY A N 1
ATOM 662 C CA . GLY A 1 84 ? 3.575 22.388 11.970 1.00 35.41 84 GLY A CA 1
ATOM 663 C C . GLY A 1 84 ? 2.604 23.392 12.603 1.00 35.41 84 GLY A C 1
ATOM 664 O O . GLY A 1 84 ? 2.130 24.330 11.970 1.00 35.41 84 GLY A O 1
ATOM 665 N N . THR A 1 85 ? 2.359 23.156 13.894 1.00 39.66 85 THR A N 1
ATOM 666 C CA . THR A 1 85 ? 1.734 24.051 14.881 1.00 39.66 85 THR A CA 1
ATOM 667 C C . THR A 1 85 ? 0.289 24.488 14.623 1.00 39.66 85 THR A C 1
ATOM 669 O O . THR A 1 85 ? 0.028 25.656 14.376 1.00 39.66 85 THR A O 1
ATOM 672 N N . THR A 1 86 ? -0.679 23.586 14.801 1.00 35.03 86 THR A N 1
ATOM 673 C CA . THR A 1 86 ? -1.765 23.725 15.802 1.00 35.03 86 THR A CA 1
ATOM 674 C C . THR A 1 86 ? -2.682 22.503 15.753 1.00 35.03 86 THR A C 1
ATOM 676 O O . THR A 1 86 ? -3.172 22.091 14.704 1.00 35.03 86 THR A O 1
ATOM 679 N N . PHE A 1 87 ? -2.926 21.910 16.920 1.00 40.47 87 PHE A N 1
ATOM 680 C CA . PHE A 1 87 ? -3.966 20.909 17.130 1.00 40.47 87 PHE A CA 1
ATOM 681 C C . PHE A 1 87 ? -5.341 21.537 16.860 1.00 40.47 87 PHE A C 1
ATOM 683 O O . PHE A 1 87 ? -5.925 22.045 17.805 1.00 40.47 87 PHE A O 1
ATOM 690 N N . MET A 1 88 ? -5.871 21.531 15.628 1.00 32.47 88 MET A N 1
ATOM 691 C CA . MET A 1 88 ? -7.331 21.658 15.449 1.00 32.47 88 MET A CA 1
ATOM 692 C C . MET A 1 88 ? -7.945 21.218 14.111 1.00 32.47 88 MET A C 1
ATOM 694 O O . MET A 1 88 ? -9.137 20.943 14.111 1.00 32.47 88 MET A O 1
ATOM 698 N N . PHE A 1 89 ? -7.231 21.052 12.992 1.00 34.19 89 PHE A N 1
ATOM 699 C CA . PHE A 1 89 ? -7.896 20.592 11.757 1.00 34.19 89 PHE A CA 1
ATOM 700 C C . PHE A 1 89 ? -7.048 19.593 10.969 1.00 34.19 89 PHE A C 1
ATOM 702 O O . PHE A 1 89 ? -6.180 19.958 10.190 1.00 34.19 89 PHE A O 1
ATOM 709 N N . SER A 1 90 ? -7.342 18.302 11.155 1.00 34.28 90 SER A N 1
ATOM 710 C CA . SER A 1 90 ? -6.957 17.239 10.213 1.00 34.28 90 SER A CA 1
ATOM 711 C C . SER A 1 90 ? -8.178 16.875 9.373 1.00 34.28 90 SER A C 1
ATOM 713 O O . SER A 1 90 ? -8.740 15.790 9.468 1.00 34.28 90 SER A O 1
ATOM 715 N N . ALA A 1 91 ? -8.634 17.840 8.585 1.00 40.22 91 ALA A N 1
ATOM 716 C CA . ALA A 1 91 ? -9.472 17.569 7.431 1.00 40.22 91 ALA A CA 1
ATOM 717 C C . ALA A 1 91 ? -8.620 17.864 6.198 1.00 40.22 91 ALA A C 1
ATOM 719 O O . ALA A 1 91 ? -7.795 18.767 6.239 1.00 40.22 91 ALA A O 1
ATOM 720 N N . TYR A 1 92 ? -8.864 17.126 5.123 1.00 41.34 92 TYR A N 1
ATOM 721 C CA . TYR A 1 92 ? -8.172 17.155 3.831 1.00 41.34 92 TYR A CA 1
ATOM 722 C C . TYR A 1 92 ? -7.026 16.161 3.691 1.00 41.34 92 TYR A C 1
ATOM 724 O O . TYR A 1 92 ? -5.914 16.330 4.171 1.00 41.34 92 TYR A O 1
ATOM 732 N N . GLY A 1 93 ? -7.372 15.088 2.986 1.00 38.97 93 GLY A N 1
ATOM 733 C CA . GLY A 1 93 ? -6.477 14.015 2.601 1.00 38.97 93 GLY A CA 1
ATOM 734 C C . GLY A 1 93 ? -7.213 12.891 1.890 1.00 38.97 93 GLY A C 1
ATOM 735 O O . GLY A 1 93 ? -6.617 12.268 1.030 1.00 38.97 93 GLY A O 1
ATOM 736 N N . GLN A 1 94 ? -8.498 12.664 2.203 1.00 42.34 94 GLN A N 1
ATOM 737 C CA . GLN A 1 94 ? -9.369 11.717 1.497 1.00 42.34 94 GLN A CA 1
ATOM 738 C C . GLN A 1 94 ? -10.299 12.438 0.536 1.00 42.34 94 GLN A C 1
ATOM 740 O O . GLN A 1 94 ? -11.448 12.721 0.858 1.00 42.34 94 GLN A O 1
ATOM 745 N N . THR A 1 95 ? -9.803 12.759 -0.652 1.00 42.72 95 THR A N 1
ATOM 746 C CA . THR A 1 95 ? -10.572 13.504 -1.657 1.00 42.72 95 THR A CA 1
ATOM 747 C C . THR A 1 95 ? -11.671 12.690 -2.341 1.00 42.72 95 THR A C 1
ATOM 749 O O . THR A 1 95 ? -12.388 13.259 -3.154 1.00 42.72 95 THR A O 1
ATOM 752 N N . HIS A 1 96 ? -11.874 11.404 -2.016 1.00 42.84 96 HIS A N 1
ATOM 753 C CA . HIS A 1 96 ? -12.858 10.601 -2.755 1.00 42.84 96 HIS A CA 1
ATOM 754 C C . HIS A 1 96 ? -13.827 9.711 -1.980 1.00 42.84 96 HIS A C 1
ATOM 756 O O . HIS A 1 96 ? -14.714 9.143 -2.619 1.00 42.84 96 HIS A O 1
ATOM 762 N N . VAL A 1 97 ? -13.764 9.627 -0.647 1.00 47.31 97 VAL A N 1
ATOM 763 C CA . VAL A 1 97 ? -14.820 8.931 0.106 1.00 47.31 97 VAL A CA 1
ATOM 764 C C . VAL A 1 97 ? -15.058 9.592 1.463 1.00 47.31 97 VAL A C 1
ATOM 766 O O . VAL A 1 97 ? -14.365 9.315 2.437 1.00 47.31 97 VAL A O 1
ATOM 769 N N . GLN A 1 98 ? -16.074 10.455 1.536 1.00 47.03 98 GLN A N 1
ATOM 770 C CA . GLN A 1 98 ? -16.718 10.787 2.805 1.00 47.03 98 GLN A CA 1
ATOM 771 C C . GLN A 1 98 ? -17.543 9.572 3.238 1.00 47.03 98 GLN A C 1
ATOM 773 O O . GLN A 1 98 ? -18.730 9.470 2.940 1.00 47.03 98 GLN A O 1
ATOM 778 N N . HIS A 1 99 ? -16.914 8.613 3.915 1.00 54.56 99 HIS A N 1
ATOM 779 C CA . HIS A 1 99 ? -17.691 7.677 4.720 1.00 54.56 99 HIS A CA 1
ATOM 780 C C . HIS A 1 99 ? -18.229 8.465 5.913 1.00 54.56 99 HIS A C 1
ATOM 782 O O . HIS A 1 99 ? -17.436 8.985 6.699 1.00 54.56 99 HIS A O 1
ATOM 788 N N . ALA A 1 100 ? -19.557 8.567 6.038 1.00 56.31 100 ALA A N 1
ATOM 789 C CA . ALA A 1 100 ? -20.202 9.211 7.189 1.00 56.31 100 ALA A CA 1
ATOM 790 C C . ALA A 1 100 ? -19.715 8.600 8.519 1.00 56.31 100 ALA A C 1
ATOM 792 O O . ALA A 1 100 ? -19.564 9.310 9.510 1.00 56.31 100 ALA A O 1
ATOM 793 N N . ASP A 1 101 ? -19.361 7.310 8.482 1.00 77.88 101 ASP A N 1
ATOM 794 C CA . ASP A 1 101 ? -18.778 6.548 9.576 1.00 77.88 101 ASP A CA 1
ATOM 795 C C . ASP A 1 101 ? -17.394 5.995 9.199 1.00 77.88 101 ASP A C 1
ATOM 797 O O . ASP A 1 101 ? -17.260 5.047 8.417 1.00 77.88 101 ASP A O 1
ATOM 801 N N . SER A 1 102 ? -16.342 6.563 9.794 1.00 84.62 102 SER A N 1
ATOM 802 C CA . SER A 1 102 ? -14.956 6.131 9.586 1.00 84.62 102 SER A CA 1
ATOM 803 C C . SER A 1 102 ? -14.194 5.882 10.894 1.00 84.62 102 SER A C 1
ATOM 805 O O . SER A 1 102 ? -14.498 6.434 11.953 1.00 84.62 102 SER A O 1
ATOM 807 N N . CYS A 1 103 ? -13.184 5.017 10.811 1.00 88.19 103 CYS A N 1
ATOM 808 C CA . CYS A 1 103 ? -12.176 4.771 11.831 1.00 88.19 103 CYS A CA 1
ATOM 809 C C . CYS A 1 103 ? -10.862 5.439 11.421 1.00 88.19 103 CYS A C 1
ATOM 811 O O . CYS A 1 103 ? -10.243 5.043 10.431 1.00 88.19 103 CYS A O 1
ATOM 813 N N . LEU A 1 104 ? -10.380 6.371 12.239 1.00 87.94 104 LEU A N 1
ATOM 814 C CA . LEU A 1 104 ? -9.070 6.993 12.082 1.00 87.94 104 LEU A CA 1
ATOM 815 C C . LEU A 1 104 ? -7.966 6.095 12.657 1.00 87.94 104 LEU A C 1
ATOM 817 O O . LEU A 1 104 ? -7.912 5.816 13.855 1.00 87.94 104 LEU A O 1
ATOM 821 N N . ILE A 1 105 ? -7.051 5.650 11.809 1.00 89.88 105 ILE A N 1
ATOM 822 C CA . ILE A 1 105 ? -5.868 4.874 12.178 1.00 89.88 105 ILE A CA 1
ATOM 823 C C . ILE A 1 105 ? -4.664 5.805 12.198 1.00 89.88 105 ILE A C 1
ATOM 825 O O . ILE A 1 105 ? -4.403 6.489 11.214 1.00 89.88 105 ILE A O 1
ATOM 829 N N . LYS A 1 106 ? -3.916 5.809 13.306 1.00 91.50 106 LYS A N 1
ATOM 830 C CA . LYS A 1 106 ? -2.672 6.580 13.457 1.00 91.50 106 LYS A CA 1
ATOM 831 C C . LYS A 1 106 ? -1.529 5.702 13.948 1.00 91.50 106 LYS A C 1
ATOM 833 O O . LYS A 1 106 ? -1.740 4.809 14.776 1.00 91.50 106 LYS A O 1
ATOM 838 N N . GLY A 1 107 ? -0.311 5.993 13.513 1.00 91.19 107 GLY A N 1
ATOM 839 C CA . GLY A 1 107 ? 0.893 5.340 14.021 1.00 91.19 107 GLY A CA 1
ATOM 840 C C . GLY A 1 107 ? 2.172 5.990 13.514 1.00 91.19 107 GLY A C 1
ATOM 841 O O . GLY A 1 107 ? 2.127 6.863 12.656 1.00 91.19 107 GLY A O 1
ATOM 842 N N . ILE A 1 108 ? 3.299 5.534 14.052 1.00 92.38 108 ILE A N 1
ATOM 843 C CA . ILE A 1 108 ? 4.655 5.826 13.589 1.00 92.38 108 ILE A CA 1
ATOM 844 C C . ILE A 1 108 ? 5.162 4.561 12.904 1.00 92.38 108 ILE A C 1
ATOM 846 O O . ILE A 1 108 ? 5.208 3.502 13.538 1.00 92.38 108 ILE A O 1
ATOM 850 N N . ALA A 1 109 ? 5.492 4.648 11.620 1.00 91.31 109 ALA A N 1
ATOM 851 C CA . ALA A 1 109 ? 6.041 3.535 10.867 1.00 91.31 109 ALA A CA 1
ATOM 852 C C . ALA A 1 109 ? 7.499 3.302 11.258 1.00 91.31 109 ALA A C 1
ATOM 854 O O . ALA A 1 109 ? 8.318 4.222 11.241 1.00 91.31 109 ALA A O 1
ATOM 855 N N . ILE A 1 110 ? 7.807 2.053 11.584 1.00 92.19 110 ILE A N 1
ATOM 856 C CA . ILE A 1 110 ? 9.163 1.598 11.857 1.00 92.19 110 ILE A CA 1
ATOM 857 C C . ILE A 1 110 ? 9.486 0.340 11.052 1.00 92.19 110 ILE A C 1
ATOM 859 O O . ILE A 1 110 ? 8.579 -0.404 10.651 1.00 92.19 110 ILE A O 1
ATOM 863 N N . ASP A 1 111 ? 10.767 0.095 10.820 1.00 89.19 111 ASP A N 1
ATOM 864 C CA . ASP A 1 111 ? 11.254 -1.182 10.300 1.00 89.19 111 ASP A CA 1
ATOM 865 C C . ASP A 1 111 ? 11.444 -2.231 11.417 1.00 89.19 111 ASP A C 1
ATOM 867 O O . ASP A 1 111 ? 10.921 -2.100 12.535 1.00 89.19 111 ASP A O 1
ATOM 871 N N . GLU A 1 112 ? 12.130 -3.328 11.091 1.00 84.75 112 GLU A N 1
ATOM 872 C CA . GLU A 1 112 ? 12.421 -4.408 12.035 1.00 84.75 112 GLU A CA 1
ATOM 873 C C . GLU A 1 112 ? 13.449 -4.004 13.098 1.00 84.75 112 GLU A C 1
ATOM 875 O O . GLU A 1 112 ? 13.274 -4.382 14.265 1.00 84.75 112 GLU A O 1
ATOM 880 N N . ASP A 1 113 ? 14.406 -3.154 12.724 1.00 87.12 113 ASP A N 1
ATOM 881 C CA . ASP A 1 113 ? 15.458 -2.595 13.580 1.00 87.12 113 ASP A CA 1
ATOM 882 C C . ASP A 1 113 ? 14.971 -1.412 14.436 1.00 87.12 113 ASP A C 1
ATOM 884 O O . ASP A 1 113 ? 15.660 -0.946 15.344 1.00 87.12 113 ASP A O 1
ATOM 888 N N . ARG A 1 114 ? 13.700 -1.026 14.259 1.00 86.88 114 ARG A N 1
ATOM 889 C CA . ARG A 1 114 ? 12.991 0.061 14.952 1.00 86.88 114 ARG A CA 1
ATOM 890 C C . ARG A 1 114 ? 13.419 1.457 14.507 1.00 86.88 114 ARG A C 1
ATOM 892 O O . ARG A 1 114 ? 13.127 2.418 15.229 1.00 86.88 114 ARG A O 1
ATOM 899 N N . GLU A 1 115 ? 14.029 1.582 13.337 1.00 90.62 115 GLU A N 1
ATOM 900 C CA . GLU A 1 115 ? 14.281 2.872 12.714 1.00 90.62 115 GLU A CA 1
ATOM 901 C C . GLU A 1 115 ? 12.978 3.489 12.207 1.00 90.62 115 GLU A C 1
ATOM 903 O O . GLU A 1 115 ? 12.041 2.798 11.801 1.00 90.62 115 GLU A O 1
ATOM 908 N N . ILE A 1 116 ? 12.901 4.818 12.269 1.00 90.50 116 ILE A N 1
ATOM 909 C CA . ILE A 1 116 ? 11.731 5.581 11.834 1.00 90.50 116 ILE A CA 1
ATOM 910 C C . ILE A 1 116 ? 11.737 5.679 10.310 1.00 90.50 116 ILE A C 1
ATOM 912 O O . ILE A 1 116 ? 12.677 6.197 9.711 1.00 90.50 116 ILE A O 1
ATOM 916 N N . LEU A 1 117 ? 10.643 5.247 9.684 1.00 87.50 117 LEU A N 1
ATOM 917 C CA . LEU A 1 117 ? 10.499 5.261 8.232 1.00 87.50 117 LEU A CA 1
ATOM 918 C C . LEU A 1 117 ? 9.815 6.547 7.765 1.00 87.50 117 LEU A C 1
ATOM 920 O O . LEU A 1 117 ? 8.606 6.705 7.938 1.00 87.50 117 LEU A O 1
ATOM 924 N N . LYS A 1 118 ? 10.581 7.442 7.138 1.00 87.88 118 LYS A N 1
ATOM 925 C CA . LYS A 1 118 ? 10.120 8.729 6.582 1.00 87.88 118 LYS A CA 1
ATOM 926 C C . LYS A 1 118 ? 9.702 8.596 5.117 1.00 87.88 118 LYS A C 1
ATOM 928 O O . LYS A 1 118 ? 10.245 7.745 4.413 1.00 87.88 118 LYS A O 1
ATOM 933 N N . GLU A 1 119 ? 8.755 9.423 4.668 1.00 83.62 119 GLU A N 1
ATOM 934 C CA . GLU A 1 119 ? 8.246 9.466 3.280 1.00 83.62 119 GLU A CA 1
ATOM 935 C C . GLU A 1 119 ? 7.821 8.095 2.717 1.00 83.62 119 GLU A C 1
ATOM 937 O O . GLU A 1 119 ? 7.770 7.845 1.506 1.00 83.62 119 GLU A O 1
ATOM 942 N N . ARG A 1 120 ? 7.493 7.168 3.620 1.00 84.94 120 ARG A N 1
ATOM 943 C CA . ARG A 1 120 ? 7.196 5.779 3.310 1.00 84.94 120 ARG A CA 1
ATOM 944 C C . ARG A 1 120 ? 5.718 5.649 3.002 1.00 84.94 120 ARG A C 1
ATOM 946 O O . ARG A 1 120 ? 4.865 5.976 3.822 1.00 84.94 120 ARG A O 1
ATOM 953 N N . ALA A 1 121 ? 5.417 5.113 1.826 1.00 85.19 121 ALA A N 1
ATOM 954 C CA . ALA A 1 121 ? 4.052 4.795 1.450 1.00 85.19 121 ALA A CA 1
ATOM 955 C C . ALA A 1 121 ? 3.495 3.648 2.303 1.00 85.19 121 ALA A C 1
ATOM 957 O O . ALA A 1 121 ? 4.147 2.619 2.499 1.00 85.19 121 ALA A O 1
ATOM 958 N N . ILE A 1 122 ? 2.276 3.833 2.795 1.00 87.38 122 ILE A N 1
ATOM 959 C CA . ILE A 1 122 ? 1.500 2.868 3.563 1.00 87.38 122 ILE A CA 1
ATOM 960 C C . ILE A 1 122 ? 0.257 2.517 2.754 1.00 87.38 122 ILE A C 1
ATOM 962 O O . ILE A 1 122 ? -0.468 3.402 2.304 1.00 87.38 122 ILE A O 1
ATOM 966 N N . TYR A 1 123 ? 0.004 1.223 2.602 1.00 87.81 123 TYR A N 1
ATOM 967 C CA . TYR A 1 123 ? -1.091 0.692 1.800 1.00 87.81 123 TYR A CA 1
ATOM 968 C C . TYR A 1 123 ? -2.008 -0.168 2.662 1.00 87.81 123 TYR A C 1
ATOM 970 O O . TYR A 1 123 ? -1.548 -0.927 3.522 1.00 87.81 123 TYR A O 1
ATOM 978 N N . VAL A 1 124 ? -3.307 -0.076 2.403 1.00 89.25 124 VAL A N 1
ATOM 979 C CA . VAL A 1 124 ? -4.348 -0.938 2.960 1.00 89.25 124 VAL A CA 1
ATOM 980 C C . VAL A 1 124 ? -5.271 -1.350 1.821 1.00 89.25 124 VAL A C 1
ATOM 982 O O . VAL A 1 124 ? -5.790 -0.499 1.113 1.00 89.25 124 VAL A O 1
ATOM 985 N N . TYR A 1 125 ? -5.493 -2.646 1.647 1.00 88.75 125 TYR A N 1
ATOM 986 C CA . TYR A 1 125 ? -6.476 -3.197 0.718 1.00 88.75 125 TYR A CA 1
ATOM 987 C C . TYR A 1 125 ? -7.614 -3.822 1.516 1.00 88.75 125 TYR A C 1
ATOM 989 O O . TYR A 1 125 ? -7.381 -4.687 2.370 1.00 88.75 125 TYR A O 1
ATOM 997 N N . LEU A 1 126 ? -8.832 -3.354 1.254 1.00 88.75 126 LEU A N 1
ATOM 998 C CA . LEU A 1 126 ? -10.044 -3.865 1.875 1.00 88.75 126 LEU A CA 1
ATOM 999 C C . LEU A 1 126 ? -10.624 -5.008 1.049 1.00 88.75 126 LEU A C 1
ATOM 1001 O O . LEU A 1 126 ? -10.710 -4.943 -0.177 1.00 88.75 126 LEU A O 1
ATOM 1005 N N . LYS A 1 127 ? -11.047 -6.056 1.749 1.00 83.62 127 LYS A N 1
ATOM 1006 C CA . LYS A 1 127 ? -11.604 -7.268 1.149 1.00 83.62 127 LYS A CA 1
ATOM 1007 C C . LYS A 1 127 ? -13.015 -7.073 0.604 1.00 83.62 127 LYS A C 1
ATOM 1009 O O . LYS A 1 127 ? -13.392 -7.727 -0.363 1.00 83.62 127 LYS A O 1
ATOM 1014 N N . ASP A 1 128 ? -13.798 -6.235 1.275 1.00 80.94 128 ASP A N 1
ATOM 1015 C CA . ASP A 1 128 ? -15.251 -6.190 1.101 1.00 80.94 128 ASP A CA 1
ATOM 1016 C C . ASP A 1 128 ? -15.661 -5.491 -0.202 1.00 80.94 128 ASP A C 1
ATOM 1018 O O . ASP A 1 128 ? -16.602 -5.911 -0.877 1.00 80.94 128 ASP A O 1
ATOM 1022 N N . ASP A 1 129 ? -14.936 -4.440 -0.583 1.00 77.31 129 ASP A N 1
ATOM 1023 C CA . ASP A 1 129 ? -15.260 -3.579 -1.723 1.00 77.31 129 ASP A CA 1
ATOM 1024 C C . ASP A 1 129 ? -14.127 -3.463 -2.754 1.00 77.31 129 ASP A C 1
ATOM 1026 O O . ASP A 1 129 ? -14.258 -2.728 -3.735 1.00 77.31 129 ASP A O 1
ATOM 1030 N N . ASP A 1 130 ? -13.044 -4.217 -2.560 1.00 79.62 130 ASP A N 1
ATOM 1031 C CA . ASP A 1 130 ? -11.820 -4.149 -3.350 1.00 79.62 130 ASP A CA 1
ATOM 1032 C C . ASP A 1 130 ? -11.202 -2.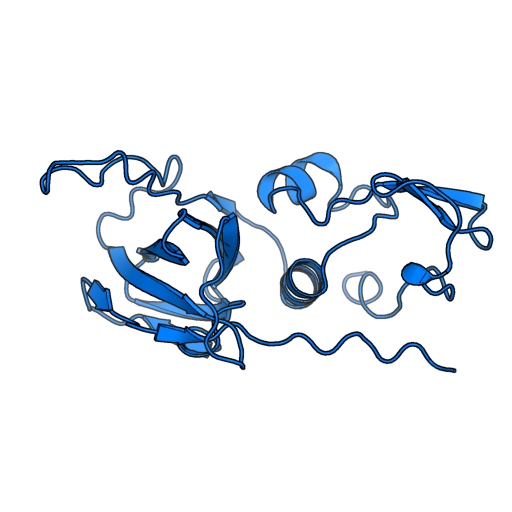734 -3.436 1.00 79.62 130 ASP A C 1
ATOM 1034 O O . ASP A 1 130 ? -10.593 -2.367 -4.451 1.00 79.62 130 ASP A O 1
ATOM 1038 N N . THR A 1 131 ? -11.365 -1.916 -2.391 1.00 83.56 131 THR A N 1
ATOM 1039 C CA . THR A 1 131 ? -10.798 -0.564 -2.332 1.00 83.56 131 THR A CA 1
ATOM 1040 C C . THR A 1 131 ? -9.386 -0.574 -1.752 1.00 83.56 131 THR A C 1
ATOM 1042 O O . THR A 1 131 ? -9.092 -1.246 -0.760 1.00 83.56 131 THR A O 1
ATOM 1045 N N . ILE A 1 132 ? -8.505 0.232 -2.349 1.00 84.88 132 ILE A N 1
ATOM 1046 C CA . ILE A 1 132 ? -7.176 0.517 -1.798 1.00 84.88 132 ILE A CA 1
ATOM 1047 C C . ILE A 1 132 ? -7.181 1.874 -1.127 1.00 84.88 132 ILE A C 1
ATOM 1049 O O . ILE A 1 132 ? -7.609 2.860 -1.724 1.00 84.88 132 ILE A O 1
ATOM 1053 N N . TYR A 1 133 ? -6.634 1.914 0.079 1.00 86.00 133 TYR A N 1
ATOM 1054 C CA . TYR A 1 133 ? -6.288 3.129 0.780 1.00 86.00 133 TYR A CA 1
ATOM 1055 C C . TYR A 1 133 ? -4.770 3.310 0.824 1.00 86.00 133 TYR A C 1
ATOM 1057 O O . TYR A 1 133 ? -4.040 2.395 1.211 1.00 86.00 133 TYR A O 1
ATOM 1065 N N . GLU A 1 134 ? -4.294 4.490 0.435 1.00 85.69 134 GLU A N 1
ATOM 1066 C CA . GLU A 1 134 ? -2.867 4.837 0.412 1.00 85.69 134 GLU A CA 1
ATOM 1067 C C . GLU A 1 134 ? -2.604 6.088 1.257 1.00 85.69 134 GLU A C 1
ATOM 1069 O O . GLU A 1 134 ? -3.343 7.062 1.170 1.00 85.69 134 GLU A O 1
ATOM 1074 N N . THR A 1 135 ? -1.535 6.083 2.051 1.00 86.12 135 THR A N 1
ATOM 1075 C CA . THR A 1 135 ? -0.996 7.274 2.727 1.00 86.12 135 THR A CA 1
ATOM 1076 C C . THR A 1 135 ? 0.530 7.269 2.673 1.00 86.12 135 THR A C 1
ATOM 1078 O O . THR A 1 135 ? 1.133 6.309 2.195 1.00 86.12 135 THR A O 1
ATOM 1081 N N . ARG A 1 136 ? 1.172 8.330 3.161 1.00 85.81 136 ARG A N 1
ATOM 1082 C CA . ARG A 1 136 ? 2.627 8.418 3.321 1.00 85.81 136 ARG A CA 1
ATOM 1083 C C . ARG A 1 136 ? 2.975 8.899 4.717 1.00 85.81 136 ARG A C 1
ATOM 1085 O O . ARG A 1 136 ? 2.223 9.665 5.317 1.00 85.81 136 ARG A O 1
ATOM 1092 N N . THR A 1 137 ? 4.095 8.412 5.230 1.00 87.06 137 THR A N 1
ATOM 1093 C CA . THR A 1 137 ? 4.633 8.879 6.502 1.00 87.06 137 THR A CA 1
ATOM 1094 C C . THR A 1 137 ? 5.304 10.238 6.335 1.00 87.06 137 THR A C 1
ATOM 1096 O O . THR A 1 137 ? 5.924 10.488 5.306 1.00 87.06 137 THR A O 1
ATOM 1099 N N . ASN A 1 138 ? 5.189 11.104 7.340 1.00 87.00 138 ASN A N 1
ATOM 1100 C CA . ASN A 1 138 ? 5.874 12.399 7.365 1.00 87.00 138 ASN A CA 1
ATOM 1101 C C . ASN A 1 138 ? 7.358 12.261 7.778 1.00 87.00 138 ASN A C 1
ATOM 1103 O O . ASN A 1 138 ? 7.877 11.157 7.972 1.00 87.00 138 ASN A O 1
ATOM 1107 N N . GLU A 1 139 ? 8.034 13.393 7.990 1.00 85.62 139 GLU A N 1
ATOM 1108 C CA . GLU A 1 139 ? 9.433 13.458 8.446 1.00 85.62 139 GLU A CA 1
ATOM 1109 C C . GLU A 1 139 ? 9.688 12.801 9.818 1.00 85.62 139 GLU A C 1
ATOM 1111 O O . GLU A 1 139 ? 10.823 12.423 10.119 1.00 85.62 139 GLU A O 1
ATOM 1116 N N . ASN A 1 140 ? 8.642 12.623 10.631 1.00 86.69 140 ASN A N 1
ATOM 1117 C CA . ASN A 1 140 ? 8.676 11.934 11.926 1.00 86.69 140 ASN A CA 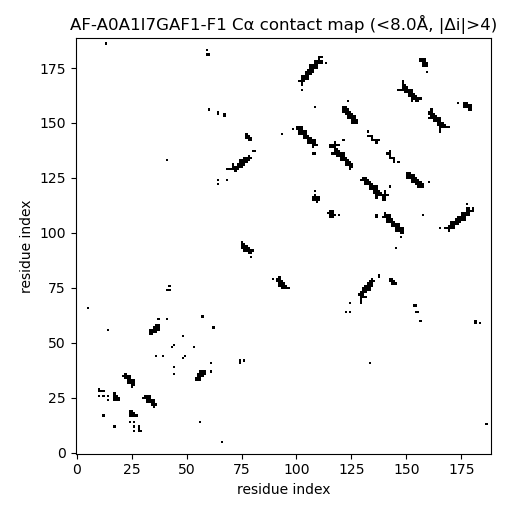1
ATOM 1118 C C . ASN A 1 140 ? 8.258 10.455 11.820 1.00 86.69 140 ASN A C 1
ATOM 1120 O O . ASN A 1 140 ? 8.135 9.762 12.831 1.00 86.69 140 ASN A O 1
ATOM 1124 N N . GLY A 1 141 ? 8.006 9.966 10.604 1.00 87.19 141 GLY A N 1
ATOM 1125 C CA . GLY A 1 141 ? 7.486 8.630 10.329 1.00 87.19 141 GLY A CA 1
ATOM 1126 C C . GLY A 1 141 ? 6.020 8.430 10.715 1.00 87.19 141 GLY A C 1
ATOM 1127 O O . GLY A 1 141 ? 5.534 7.299 10.707 1.00 87.19 141 GLY A O 1
ATOM 1128 N N . GLU A 1 142 ? 5.292 9.490 11.060 1.00 90.94 142 GLU A N 1
ATOM 1129 C CA . GLU A 1 142 ? 3.880 9.415 11.427 1.00 90.94 142 GLU A CA 1
ATOM 1130 C C . GLU A 1 142 ? 2.998 9.293 10.187 1.00 90.94 142 GLU A C 1
ATOM 1132 O O . GLU A 1 142 ? 3.218 9.975 9.189 1.00 90.94 142 GLU A O 1
ATOM 1137 N N . PHE A 1 143 ? 1.954 8.473 10.271 1.00 88.38 143 PHE A N 1
ATOM 1138 C CA . PHE A 1 143 ? 0.932 8.349 9.235 1.00 88.38 143 PHE A CA 1
ATOM 1139 C C . PHE A 1 143 ? -0.477 8.366 9.827 1.00 88.38 143 PHE A C 1
ATOM 1141 O O . PHE A 1 143 ? -0.697 8.004 10.993 1.00 88.38 143 PHE A O 1
ATOM 1148 N N . GLN A 1 144 ? -1.446 8.735 8.987 1.00 89.50 144 GLN A N 1
ATOM 1149 C CA . GLN A 1 144 ? -2.869 8.656 9.296 1.00 89.50 144 GLN A CA 1
ATOM 1150 C C . GLN A 1 144 ? -3.667 8.083 8.123 1.00 89.50 144 GLN A C 1
ATOM 1152 O O . GLN A 1 144 ? -3.375 8.355 6.963 1.00 89.50 144 GLN A O 1
ATOM 1157 N N . LEU A 1 145 ? -4.698 7.301 8.435 1.00 87.50 145 LEU A N 1
ATOM 1158 C CA . LEU A 1 145 ? -5.563 6.626 7.468 1.00 87.50 145 LEU A CA 1
ATOM 1159 C C . LEU A 1 145 ? -6.993 6.593 8.007 1.00 87.50 145 LEU A C 1
ATOM 1161 O O . LEU A 1 145 ? -7.196 6.057 9.092 1.00 87.50 145 LEU A O 1
ATOM 1165 N N . ASN A 1 146 ? -7.988 7.098 7.272 1.00 86.81 146 ASN A N 1
ATOM 1166 C CA . ASN A 1 146 ? -9.390 6.846 7.626 1.00 86.81 146 ASN A CA 1
ATOM 1167 C C . ASN A 1 146 ? -9.902 5.639 6.837 1.00 86.81 146 ASN A C 1
ATOM 1169 O O . ASN A 1 146 ? -9.888 5.627 5.610 1.00 86.81 146 ASN A O 1
ATOM 1173 N N . LEU A 1 147 ? -10.350 4.607 7.533 1.00 86.81 147 LEU A N 1
ATOM 1174 C CA . LEU A 1 147 ? -10.986 3.450 6.906 1.00 86.81 147 LEU A CA 1
ATOM 1175 C C . LEU A 1 147 ? -12.483 3.462 7.227 1.00 86.81 147 LEU A C 1
ATOM 1177 O O . LEU A 1 147 ? -12.855 3.979 8.280 1.00 86.81 147 LEU A O 1
ATOM 1181 N N . PRO A 1 148 ? -13.354 2.901 6.376 1.00 87.25 148 PRO A N 1
ATOM 1182 C CA . PRO A 1 148 ? -14.757 2.700 6.730 1.00 87.25 148 PRO A CA 1
ATOM 1183 C C . PRO A 1 148 ? -14.883 1.863 8.008 1.00 87.25 148 PRO A C 1
ATOM 1185 O O . PRO A 1 148 ? -14.057 0.984 8.271 1.00 87.25 148 PRO A O 1
ATOM 1188 N N . LEU A 1 149 ? -15.921 2.122 8.807 1.00 88.12 149 LEU A N 1
ATOM 1189 C CA . LEU A 1 149 ? -16.282 1.209 9.891 1.00 88.12 149 LEU A CA 1
ATOM 1190 C C . LEU A 1 149 ? -16.766 -0.134 9.333 1.00 88.12 149 LEU A C 1
ATOM 1192 O O . LEU A 1 149 ? -17.299 -0.215 8.231 1.00 88.12 149 LEU A O 1
ATOM 1196 N N . ASN A 1 150 ? -16.623 -1.184 10.143 1.00 88.81 150 ASN A N 1
ATOM 1197 C CA . ASN A 1 150 ? -17.105 -2.538 9.852 1.00 88.81 150 ASN A CA 1
ATOM 1198 C C . ASN A 1 150 ? -16.488 -3.181 8.596 1.00 88.81 150 ASN A C 1
ATOM 1200 O O . ASN A 1 150 ? -17.144 -3.995 7.954 1.00 88.81 150 ASN A O 1
ATOM 1204 N N . CYS A 1 151 ? -15.231 -2.858 8.277 1.00 89.19 151 CYS A N 1
ATOM 1205 C CA . CYS A 1 151 ? -14.503 -3.432 7.144 1.00 89.19 151 CYS A CA 1
ATOM 1206 C C . CYS A 1 151 ? -13.452 -4.477 7.557 1.00 89.19 151 CYS A C 1
ATOM 1208 O O . CYS A 1 151 ? -12.963 -4.504 8.695 1.00 89.19 151 CYS A O 1
ATOM 1210 N N . GLU A 1 152 ? -13.073 -5.336 6.613 1.00 92.12 152 GLU A N 1
ATOM 1211 C CA . GLU A 1 152 ? -11.975 -6.298 6.741 1.00 92.12 152 GLU A CA 1
ATOM 1212 C C . GLU A 1 152 ? -10.788 -5.908 5.846 1.00 92.12 152 GLU A C 1
ATOM 1214 O O . GLU A 1 152 ? -10.908 -5.798 4.625 1.00 92.12 152 GLU A O 1
ATOM 1219 N N . ILE A 1 153 ? -9.616 -5.719 6.459 1.00 91.81 153 ILE A N 1
ATOM 1220 C CA . ILE A 1 153 ? -8.351 -5.496 5.752 1.00 91.81 153 ILE A CA 1
ATOM 1221 C C . ILE A 1 153 ? -7.798 -6.850 5.310 1.00 91.81 153 ILE A C 1
ATOM 1223 O O . ILE A 1 153 ? -7.453 -7.663 6.164 1.00 91.81 153 ILE A O 1
ATOM 1227 N N . ASP A 1 154 ? -7.646 -7.072 4.005 1.00 89.50 154 ASP A N 1
ATOM 1228 C CA . ASP A 1 154 ? -7.000 -8.277 3.458 1.00 89.50 154 ASP A CA 1
ATOM 1229 C C . ASP A 1 154 ? -5.473 -8.112 3.408 1.00 89.50 154 ASP A C 1
ATOM 1231 O O . ASP A 1 154 ? -4.711 -8.990 3.817 1.00 89.50 154 ASP A O 1
ATOM 1235 N N . TYR A 1 155 ? -4.999 -6.937 2.981 1.00 89.62 155 TYR A N 1
ATOM 1236 C CA . TYR A 1 155 ? -3.570 -6.633 2.929 1.00 89.62 155 TYR A CA 1
ATOM 1237 C C . TYR A 1 155 ? -3.237 -5.262 3.510 1.00 89.62 155 TYR A C 1
ATOM 1239 O O . TYR A 1 155 ? -3.957 -4.287 3.322 1.00 89.62 155 TYR A O 1
ATOM 1247 N N . SER A 1 156 ? -2.093 -5.184 4.185 1.00 91.19 156 SER A N 1
ATOM 1248 C CA . SER A 1 156 ? -1.409 -3.930 4.467 1.00 91.19 156 SER A CA 1
ATOM 1249 C C . SER A 1 156 ? 0.084 -4.186 4.576 1.00 91.19 156 SER A C 1
ATOM 1251 O O . SER A 1 156 ? 0.492 -5.236 5.071 1.00 91.19 156 SER A O 1
ATOM 1253 N N . ASN A 1 157 ? 0.897 -3.208 4.181 1.00 90.06 157 ASN A N 1
ATOM 1254 C CA . ASN A 1 157 ? 2.331 -3.232 4.458 1.00 90.06 157 ASN A CA 1
ATOM 1255 C C . ASN A 1 157 ? 2.674 -2.874 5.918 1.00 90.06 157 ASN A C 1
ATOM 1257 O O . ASN A 1 157 ? 3.847 -2.890 6.280 1.00 90.06 157 ASN A O 1
ATOM 1261 N N . ILE A 1 158 ? 1.673 -2.612 6.767 1.00 92.62 158 ILE A N 1
ATOM 1262 C CA . ILE A 1 158 ? 1.794 -2.547 8.226 1.00 92.62 158 ILE A CA 1
ATOM 1263 C C . ILE A 1 158 ? 1.339 -3.873 8.839 1.00 92.62 158 ILE A C 1
ATOM 1265 O O . ILE A 1 158 ? 0.177 -4.275 8.727 1.00 92.62 158 ILE A O 1
ATOM 1269 N N . LYS A 1 159 ? 2.238 -4.529 9.578 1.00 91.19 159 LYS A N 1
ATOM 1270 C CA . LYS A 1 159 ? 2.024 -5.859 10.164 1.00 91.19 159 LYS A CA 1
ATOM 1271 C C . LYS A 1 159 ? 0.789 -5.916 11.062 1.00 91.19 159 LYS A C 1
ATOM 1273 O O . LYS A 1 159 ? 0.030 -6.875 10.998 1.00 91.19 159 LYS A O 1
ATOM 1278 N N . GLN A 1 160 ? 0.554 -4.884 11.873 1.00 92.81 160 GLN A N 1
ATOM 1279 C CA . GLN A 1 160 ? -0.588 -4.826 12.797 1.00 92.81 160 GLN A CA 1
ATOM 1280 C C . GLN A 1 160 ? -1.952 -4.619 12.116 1.00 92.81 160 GLN A C 1
ATOM 1282 O O . GLN A 1 160 ? -2.978 -4.695 12.803 1.00 92.81 160 GLN A O 1
ATOM 1287 N N . LEU A 1 161 ? -1.967 -4.298 10.818 1.00 92.31 161 LEU A N 1
ATOM 1288 C CA . LEU A 1 161 ? -3.178 -4.070 10.028 1.00 92.31 161 LEU A CA 1
ATOM 1289 C C . LEU A 1 161 ? -3.515 -5.239 9.095 1.00 92.31 161 LEU A C 1
ATOM 1291 O O . LEU A 1 161 ? -4.668 -5.359 8.696 1.00 92.31 161 LEU A O 1
ATOM 1295 N N . LYS A 1 162 ? -2.560 -6.122 8.781 1.00 89.31 162 LYS A N 1
ATOM 1296 C CA . LYS A 1 162 ? -2.804 -7.307 7.943 1.00 89.31 162 LYS A CA 1
ATOM 1297 C C . LYS A 1 162 ? -3.890 -8.200 8.559 1.00 89.31 162 LYS A C 1
ATOM 1299 O O . LYS A 1 162 ? -3.821 -8.515 9.747 1.00 89.31 162 LYS A O 1
ATOM 1304 N N . ASN A 1 163 ? -4.877 -8.612 7.757 1.00 88.50 163 ASN A N 1
ATOM 1305 C CA . ASN A 1 163 ? -6.019 -9.442 8.175 1.00 88.50 163 ASN A CA 1
ATOM 1306 C C . ASN A 1 163 ? -6.840 -8.860 9.344 1.00 88.50 163 ASN A C 1
ATOM 1308 O O . ASN A 1 163 ? -7.477 -9.598 10.103 1.00 88.50 163 ASN A O 1
ATOM 1312 N N . LYS A 1 164 ? -6.804 -7.537 9.549 1.00 91.38 164 LYS A N 1
ATOM 1313 C CA . LYS A 1 164 ? -7.486 -6.891 10.672 1.00 91.38 164 LYS A CA 1
ATOM 1314 C C . LYS A 1 164 ? -8.922 -6.533 10.308 1.00 91.38 164 LYS A C 1
ATOM 1316 O O . LYS A 1 164 ? -9.175 -5.896 9.293 1.00 91.38 164 LYS A O 1
ATOM 1321 N N . LYS A 1 165 ? -9.856 -6.844 11.208 1.00 92.12 165 LYS A N 1
ATOM 1322 C CA . LYS A 1 165 ? -11.236 -6.344 11.143 1.00 92.12 165 LYS A CA 1
ATOM 1323 C C . LYS A 1 165 ? -11.357 -5.023 11.896 1.00 92.12 165 LYS A C 1
ATOM 1325 O O . LYS A 1 165 ? -11.073 -4.964 13.098 1.00 92.12 165 LYS A O 1
ATOM 1330 N N . ILE A 1 166 ? -11.797 -3.981 11.205 1.00 89.00 166 ILE A N 1
ATOM 1331 C CA . ILE A 1 166 ? -12.130 -2.684 11.787 1.00 89.00 166 I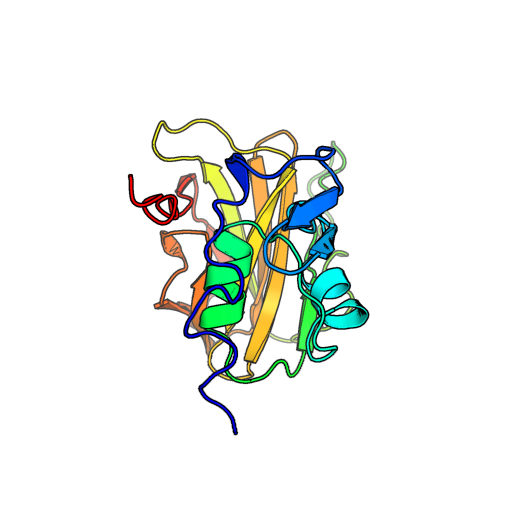LE A CA 1
ATOM 1332 C C . ILE A 1 166 ? -13.596 -2.738 12.197 1.00 89.00 166 ILE A C 1
ATOM 1334 O O . ILE A 1 166 ? -14.488 -2.755 11.363 1.00 89.00 166 ILE A O 1
ATOM 1338 N N . ARG A 1 167 ? -13.854 -2.821 13.502 1.00 87.06 167 ARG A N 1
ATOM 1339 C CA . ARG A 1 167 ? -15.219 -2.791 14.054 1.00 87.06 167 ARG A CA 1
ATOM 1340 C C . ARG A 1 167 ? -15.652 -1.347 14.318 1.00 87.06 167 ARG A C 1
ATOM 1342 O O . ARG A 1 167 ? -14.952 -0.416 13.935 1.00 87.06 167 ARG A O 1
ATOM 1349 N N . ASN A 1 168 ? -16.762 -1.173 15.032 1.00 81.81 168 ASN A N 1
ATOM 1350 C CA . ASN A 1 168 ? -17.321 0.113 15.447 1.00 81.81 168 ASN A CA 1
ATOM 1351 C C . ASN A 1 168 ? -16.421 0.872 16.457 1.00 81.81 168 ASN A C 1
ATOM 1353 O O . ASN A 1 168 ? -16.737 1.010 17.638 1.00 81.81 168 ASN A O 1
ATOM 1357 N N . ARG A 1 169 ? -15.231 1.292 16.014 1.00 84.88 169 ARG A N 1
ATOM 1358 C CA . ARG A 1 169 ? -14.262 2.099 16.760 1.00 84.88 169 ARG A CA 1
ATOM 1359 C C . ARG A 1 169 ? -13.915 3.316 15.922 1.00 84.88 169 ARG A C 1
ATOM 1361 O O . ARG A 1 169 ? -13.409 3.166 14.820 1.00 84.88 169 ARG A O 1
ATOM 1368 N N . LYS A 1 170 ? -14.104 4.510 16.483 1.00 85.00 170 LYS A N 1
ATOM 1369 C CA . LYS A 1 170 ? -13.780 5.772 15.799 1.00 85.00 170 LYS A CA 1
ATOM 1370 C C . LYS A 1 170 ? -12.278 5.974 15.584 1.00 85.00 170 LYS A C 1
ATOM 1372 O O . LYS A 1 170 ? -11.887 6.711 14.686 1.00 85.00 170 LYS A O 1
ATOM 1377 N N . GLN A 1 171 ? -11.430 5.343 16.403 1.00 87.88 171 GLN A N 1
ATOM 1378 C CA . GLN A 1 171 ? -9.985 5.534 16.323 1.00 87.88 171 GLN A CA 1
ATOM 1379 C C . GLN A 1 171 ? -9.179 4.306 16.765 1.00 87.88 171 GLN A C 1
ATOM 1381 O O . GLN A 1 171 ? -9.542 3.606 17.715 1.00 87.88 171 GLN A O 1
ATOM 1386 N N . ILE A 1 172 ? -8.041 4.076 16.104 1.00 89.69 172 ILE A N 1
ATOM 1387 C CA . ILE A 1 172 ? -7.038 3.065 16.453 1.00 89.69 172 ILE A CA 1
ATOM 1388 C C . ILE A 1 172 ? -5.650 3.713 16.459 1.00 89.69 172 ILE A C 1
ATOM 1390 O O . ILE A 1 172 ? -5.201 4.262 15.456 1.00 89.69 172 ILE A O 1
ATOM 1394 N N . HIS A 1 173 ? -4.937 3.583 17.578 1.00 90.88 173 HIS A N 1
ATOM 1395 C CA . HIS A 1 173 ? -3.550 4.029 17.714 1.00 90.88 173 HIS A CA 1
ATOM 1396 C C . HIS A 1 173 ? -2.608 2.827 17.711 1.00 90.88 173 HIS A C 1
ATOM 1398 O O . HIS A 1 173 ? -2.639 2.006 18.626 1.00 90.88 173 HIS A O 1
ATOM 1404 N N . LEU A 1 174 ? -1.750 2.732 16.697 1.00 89.38 174 LEU A N 1
ATOM 1405 C CA . LEU A 1 174 ? -0.769 1.653 16.564 1.00 89.38 174 LEU A CA 1
ATOM 1406 C C . LEU A 1 174 ? 0.552 1.942 17.291 1.00 89.38 174 LEU A C 1
ATOM 1408 O O . LEU A 1 174 ? 1.373 1.037 17.416 1.00 89.38 174 LEU A O 1
ATOM 1412 N N . ARG A 1 175 ? 0.750 3.169 17.797 1.00 88.19 175 ARG A N 1
ATO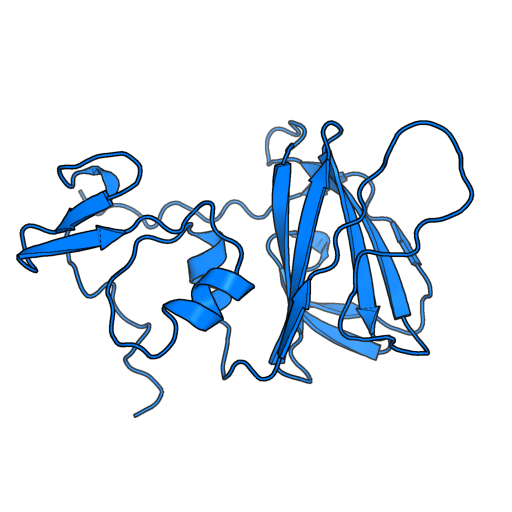M 1413 C CA . ARG A 1 175 ? 2.016 3.656 18.378 1.00 88.19 175 ARG A CA 1
ATOM 1414 C C . ARG A 1 175 ? 3.180 3.390 17.419 1.00 88.19 175 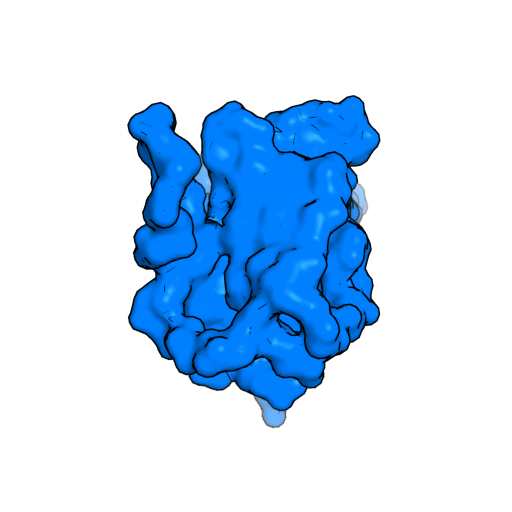ARG A C 1
ATOM 1416 O O . ARG A 1 175 ? 3.330 4.141 16.469 1.00 88.19 175 ARG A O 1
ATOM 1423 N N . LYS A 1 176 ? 3.937 2.306 17.617 1.00 90.50 176 LYS A N 1
ATOM 1424 C CA . LYS A 1 176 ? 4.998 1.839 16.714 1.00 90.50 176 LYS A CA 1
ATOM 1425 C C . LYS A 1 176 ? 4.455 0.754 15.780 1.00 90.50 176 LYS A C 1
ATOM 1427 O O . LYS A 1 176 ? 4.321 -0.410 16.165 1.00 90.50 176 LYS A O 1
ATOM 1432 N N . ALA A 1 177 ? 4.124 1.147 14.559 1.00 90.50 177 ALA A N 1
ATOM 1433 C CA . ALA A 1 177 ? 3.595 0.282 13.519 1.00 90.50 177 ALA A CA 1
ATOM 1434 C C . ALA A 1 177 ? 4.755 -0.347 12.736 1.00 90.50 177 ALA A C 1
ATOM 1436 O O . ALA A 1 177 ? 5.510 0.357 12.073 1.00 90.50 177 ALA A O 1
ATOM 1437 N N . LYS A 1 178 ? 4.913 -1.670 12.828 1.00 91.50 178 LYS A N 1
ATOM 1438 C CA . LYS A 1 178 ? 6.000 -2.366 12.138 1.00 91.50 178 LYS A CA 1
ATOM 1439 C C . LYS A 1 178 ? 5.597 -2.582 10.694 1.00 91.50 178 LYS A C 1
ATOM 1441 O O . LYS A 1 178 ? 4.519 -3.127 10.438 1.00 91.50 178 LYS A O 1
ATOM 1446 N N . THR A 1 179 ? 6.454 -2.181 9.770 1.00 84.94 179 THR A N 1
ATOM 1447 C CA . THR A 1 179 ? 6.289 -2.564 8.371 1.00 84.94 179 THR A CA 1
ATOM 1448 C C . THR A 1 179 ? 6.561 -4.057 8.199 1.00 84.94 179 THR A C 1
ATOM 1450 O O . THR A 1 179 ? 7.222 -4.694 9.020 1.00 84.94 179 THR A O 1
ATOM 1453 N N . ILE A 1 180 ? 5.951 -4.658 7.184 1.00 80.31 180 ILE A N 1
ATOM 1454 C CA . ILE A 1 180 ? 6.265 -6.030 6.793 1.00 80.31 180 ILE A CA 1
ATOM 1455 C C . ILE A 1 180 ? 7.559 -5.976 5.989 1.00 80.31 180 ILE A C 1
ATOM 1457 O O . ILE A 1 180 ? 7.587 -5.334 4.948 1.00 80.31 180 ILE A O 1
ATOM 1461 N N . THR A 1 181 ? 8.613 -6.669 6.403 1.00 64.94 181 THR A N 1
ATOM 1462 C CA . THR A 1 181 ? 9.730 -6.913 5.489 1.00 64.94 181 THR A CA 1
ATOM 1463 C C . THR A 1 181 ? 9.230 -7.875 4.423 1.00 64.94 181 THR A C 1
ATOM 1465 O O . THR A 1 181 ? 8.995 -9.052 4.698 1.00 64.94 181 THR A O 1
ATOM 1468 N N . VAL A 1 182 ? 8.995 -7.383 3.206 1.00 55.38 182 VAL A N 1
ATOM 1469 C CA . VAL A 1 182 ? 8.801 -8.297 2.081 1.00 55.38 182 VAL A CA 1
ATOM 1470 C C . VAL A 1 182 ? 10.191 -8.779 1.729 1.00 55.38 182 VAL A C 1
ATOM 1472 O O . VAL A 1 182 ? 10.992 -8.016 1.183 1.00 55.38 182 VAL A O 1
ATOM 1475 N N . SER A 1 183 ? 10.481 -10.023 2.111 1.00 40.47 183 SER A N 1
ATOM 1476 C CA . SER A 1 183 ? 11.663 -10.753 1.666 1.00 40.47 183 SER A CA 1
ATOM 1477 C C . SER A 1 183 ? 11.892 -10.427 0.196 1.00 40.47 183 SER A C 1
ATOM 1479 O O . SER A 1 183 ? 10.968 -10.599 -0.608 1.00 40.47 183 SER A O 1
ATOM 1481 N N . ARG A 1 184 ? 13.090 -9.924 -0.147 1.00 36.22 184 ARG A N 1
ATOM 1482 C CA . ARG A 1 184 ? 13.561 -9.948 -1.536 1.00 36.22 184 ARG A CA 1
ATOM 1483 C C . ARG A 1 184 ? 13.208 -11.340 -2.039 1.00 36.22 184 ARG A C 1
ATOM 1485 O O . ARG A 1 184 ? 13.571 -12.311 -1.371 1.00 36.22 184 ARG A O 1
ATOM 1492 N N . ALA A 1 185 ? 12.409 -11.438 -3.106 1.00 31.88 185 ALA A N 1
ATOM 1493 C CA . ALA A 1 185 ? 12.257 -12.721 -3.775 1.00 31.88 185 ALA A CA 1
ATOM 1494 C C . ALA A 1 185 ? 13.685 -13.258 -3.921 1.00 31.88 185 ALA A C 1
ATOM 1496 O O . ALA A 1 185 ? 14.538 -12.473 -4.345 1.00 31.88 185 ALA A O 1
ATOM 1497 N N . PRO A 1 186 ? 13.993 -14.470 -3.429 1.00 29.94 186 PRO A N 1
ATOM 1498 C CA . PRO A 1 186 ? 15.350 -14.968 -3.502 1.00 29.94 186 PRO A CA 1
ATOM 1499 C C . PRO A 1 186 ? 15.738 -14.907 -4.975 1.00 29.94 186 PRO A C 1
ATOM 1501 O O . PRO A 1 186 ? 15.142 -15.600 -5.800 1.00 29.94 186 PRO A O 1
ATOM 1504 N N . GLY A 1 187 ? 16.662 -14.001 -5.304 1.00 29.45 187 GLY A N 1
ATOM 1505 C CA . GLY A 1 187 ? 17.414 -14.091 -6.538 1.00 29.45 187 GLY A CA 1
ATOM 1506 C C . GLY A 1 187 ? 18.029 -15.475 -6.491 1.00 29.45 187 GLY A C 1
ATOM 1507 O O . GLY A 1 187 ? 18.805 -15.779 -5.584 1.00 29.45 187 GLY A O 1
ATOM 1508 N N . PHE A 1 188 ? 17.539 -16.360 -7.350 1.00 28.16 188 PHE A N 1
ATOM 1509 C CA . PHE A 1 188 ? 18.150 -17.662 -7.514 1.00 28.16 188 PHE A CA 1
ATOM 1510 C C . PHE A 1 188 ? 19.557 -17.399 -8.055 1.00 28.16 188 PHE A C 1
ATOM 1512 O O . PHE A 1 188 ? 19.695 -16.748 -9.092 1.00 28.16 188 PHE A O 1
ATOM 1519 N N . PHE A 1 189 ? 20.560 -17.823 -7.282 1.00 30.31 189 PHE A N 1
ATOM 1520 C CA . PHE A 1 189 ? 21.950 -17.925 -7.721 1.00 30.31 189 PHE A CA 1
ATOM 1521 C C . PHE A 1 189 ? 22.061 -18.816 -8.961 1.00 30.31 189 PHE A C 1
ATOM 1523 O O . PHE A 1 189 ? 21.264 -19.781 -9.059 1.00 30.31 189 PHE A O 1
#

Secondary structure (DSSP, 8-state):
--SSTTSS-SS-S-TTTS-B-SSEEEETTTTEEEEB-TTS-HHHHHHHTTTTT---B--HHHHHHHHH-S---EEEE------SS-TT----S-SS---SSEEEEEEEEE-SS--B--S-EEEEEETTT-EEEEEE--TTSEEEEEEETTEEEEEESBTTTTT-EE-S-SEEEEEEEEBP---------

Organism: NCBI:txid1224947

Nearest PDB structures (foldseek):
  1dlq-assembly1_B  TM=5.318E-01  e=2.061E-04  Acinetobacter baylyi ADP1
  5td3-assembly1_A  TM=5.325E-01  e=1.500E-03  Burkholderia vietnamiensis G4
  8r54-assembly1_A  TM=7.523E-01  e=1.792E-02  Mus musculus
  2azq-assembly1_A-2  TM=5.353E-01  e=4.045E-03  Pseudomonas putida
  7ban-assembly1_A  TM=7.108E-01  e=1.161E-02  Homo sapiens